Protein AF-A0A958EVQ7-F1 (afdb_monomer_lite)

Secondary structure (DSSP, 8-state):
------------------------PPPP---PPPEEEEEESSTT-TT--HHHHHHHHHHTT--EEEESSPPS--TTEEEEEEE---B-GGG-SSPP--HHHHHHHHHHHHTT-EEEEE-TTTTTTTTTT-HHHHHHTTEEEEE-------SSEEEPTTSTTTT-EES-B-----BS--EEEESSSEEEEEETTTEEEEEEEE-TTS-EEEEESS-GGGB--BTTB-HHHHHHHHHHHTT-------EEEESS-------TT-------EEEE-SSS------------------SSS---

Structure (mmCIF, N/CA/C/O backbone):
data_AF-A0A958EVQ7-F1
#
_entry.id   AF-A0A958EVQ7-F1
#
loop_
_atom_site.group_PDB
_atom_site.id
_atom_site.type_symbol
_atom_site.label_atom_id
_atom_site.label_alt_id
_atom_site.label_comp_id
_atom_site.label_asym_id
_atom_site.label_entity_id
_atom_site.label_seq_id
_atom_site.pdbx_PDB_ins_code
_atom_site.Cartn_x
_atom_site.Cartn_y
_atom_site.Cartn_z
_atom_site.occupancy
_atom_site.B_iso_or_equiv
_atom_site.auth_seq_id
_atom_site.auth_comp_id
_atom_site.auth_asym_id
_atom_site.auth_atom_id
_atom_site.pdbx_PDB_model_num
ATOM 1 N N . MET A 1 1 ? -70.488 44.055 36.880 1.00 37.31 1 MET A N 1
ATOM 2 C CA . MET A 1 1 ? -69.422 44.741 37.651 1.00 37.31 1 MET A CA 1
ATOM 3 C C . MET A 1 1 ? -68.908 43.700 38.633 1.00 37.31 1 MET A C 1
ATOM 5 O O . MET A 1 1 ? -69.738 43.185 39.355 1.00 37.31 1 MET A O 1
ATOM 9 N N . THR A 1 2 ? -67.676 43.203 38.596 1.00 31.64 2 THR A N 1
ATOM 10 C CA . THR A 1 2 ? -66.368 43.879 38.517 1.00 31.64 2 THR A CA 1
ATOM 11 C C . THR A 1 2 ? -65.341 43.082 37.690 1.00 31.64 2 THR A C 1
ATOM 13 O O . THR A 1 2 ? -65.480 41.885 37.470 1.00 31.64 2 THR A O 1
ATOM 16 N N . LYS A 1 3 ? -64.348 43.818 37.175 1.00 38.38 3 LYS A N 1
ATOM 17 C CA . LYS A 1 3 ? -63.268 43.439 36.243 1.00 38.38 3 LYS A CA 1
ATOM 18 C C . LYS A 1 3 ? -62.074 42.763 36.945 1.00 38.38 3 LYS A C 1
ATOM 20 O O . LYS A 1 3 ? -61.859 43.054 38.116 1.00 38.38 3 LYS A O 1
ATOM 25 N N . ASN A 1 4 ? -61.275 41.991 36.182 1.00 29.00 4 ASN A N 1
ATOM 26 C CA . ASN A 1 4 ? -59.794 42.064 35.982 1.00 29.00 4 ASN A CA 1
ATOM 27 C C . ASN A 1 4 ? -59.305 40.736 35.331 1.00 29.00 4 ASN A C 1
ATOM 29 O O . ASN A 1 4 ? -59.564 39.683 35.895 1.00 29.00 4 ASN A O 1
ATOM 33 N N . LYS A 1 5 ? -58.826 40.649 34.067 1.00 31.31 5 LYS A N 1
ATOM 34 C CA . LYS A 1 5 ? -57.485 40.977 33.486 1.00 31.31 5 LYS A CA 1
ATOM 35 C C . LYS A 1 5 ? -56.311 40.518 34.390 1.00 31.31 5 LYS A C 1
ATOM 37 O O . LYS A 1 5 ? -56.301 40.909 35.546 1.00 31.31 5 LYS A O 1
ATOM 42 N N . TRP A 1 6 ? -55.313 39.723 33.969 1.00 27.16 6 TRP A N 1
ATOM 43 C CA . TRP A 1 6 ? -54.411 39.877 32.811 1.00 27.16 6 TRP A CA 1
ATOM 44 C C . TRP A 1 6 ? -53.709 38.573 32.354 1.00 27.16 6 TRP A C 1
ATOM 46 O O . TRP A 1 6 ? -53.632 37.592 33.085 1.00 27.16 6 TRP A O 1
ATOM 56 N N . ILE A 1 7 ? -53.184 38.663 31.125 1.00 39.94 7 ILE A N 1
ATOM 57 C CA . ILE A 1 7 ? -52.314 37.776 30.329 1.00 39.94 7 ILE A CA 1
ATOM 58 C C . ILE A 1 7 ? -50.914 37.596 30.937 1.00 39.94 7 ILE A C 1
ATOM 60 O O . ILE A 1 7 ? -50.357 38.569 31.438 1.00 39.94 7 ILE A O 1
ATOM 64 N N . TRP A 1 8 ? -50.293 36.430 30.709 1.00 23.70 8 TRP A N 1
ATOM 65 C CA . TRP A 1 8 ? -48.839 36.335 30.522 1.00 23.70 8 TRP A CA 1
ATOM 66 C C . TRP A 1 8 ? -48.508 35.463 29.306 1.00 23.70 8 TRP A C 1
ATOM 68 O O . TRP A 1 8 ? -48.799 34.272 29.276 1.00 23.70 8 TRP A O 1
ATOM 78 N N . ILE A 1 9 ? -47.896 36.090 28.304 1.00 37.59 9 ILE A N 1
ATOM 79 C CA . ILE A 1 9 ? -47.035 35.445 27.313 1.00 37.59 9 ILE A CA 1
ATOM 80 C C . ILE A 1 9 ? -45.618 35.744 27.785 1.00 37.59 9 ILE A C 1
ATOM 82 O O . ILE A 1 9 ? -45.304 36.918 27.962 1.00 37.59 9 ILE A O 1
ATOM 86 N N . PHE A 1 10 ? -44.765 34.732 27.929 1.00 23.59 10 PHE A N 1
ATOM 87 C CA . PHE A 1 10 ? -43.322 34.928 27.814 1.00 23.59 10 PHE A CA 1
ATOM 88 C C . PHE A 1 10 ? -42.673 33.746 27.100 1.00 23.59 10 PHE A C 1
ATOM 90 O O . PHE A 1 10 ? -42.796 32.595 27.508 1.00 23.59 10 PHE A O 1
ATOM 97 N N . TRP A 1 11 ? -41.977 34.096 26.022 1.00 34.41 11 TRP A N 1
ATOM 98 C CA . TRP A 1 11 ? -40.860 33.363 25.448 1.00 34.41 11 TRP A CA 1
ATOM 99 C C . TRP A 1 11 ? -39.599 33.704 26.253 1.00 34.41 11 TRP A C 1
ATOM 101 O O . TRP A 1 11 ? -39.365 34.887 26.495 1.00 34.41 11 TRP A O 1
ATOM 111 N N . ALA A 1 12 ? -38.778 32.715 26.614 1.00 25.25 12 ALA A N 1
ATOM 112 C CA . ALA A 1 12 ? -37.331 32.897 26.793 1.00 25.25 12 ALA A CA 1
ATOM 113 C C . ALA A 1 12 ? -36.632 31.523 26.798 1.00 25.25 12 ALA A C 1
ATOM 115 O O . ALA A 1 12 ? -36.872 30.704 27.677 1.00 25.25 12 ALA A O 1
ATOM 116 N N . THR A 1 13 ? -35.989 31.144 25.697 1.00 28.20 13 THR A N 1
ATOM 117 C CA . THR A 1 13 ? -34.544 31.304 25.427 1.00 28.20 13 THR A CA 1
ATOM 118 C C . THR A 1 13 ? -33.693 30.250 26.141 1.00 28.20 13 THR A C 1
ATOM 120 O O . THR A 1 13 ? -33.298 30.406 27.292 1.00 28.20 13 THR A O 1
ATOM 123 N N . LEU A 1 14 ? -33.376 29.187 25.402 1.00 26.12 14 LEU A N 1
ATOM 124 C CA . LEU A 1 14 ? -32.380 28.183 25.748 1.00 26.12 14 LEU A CA 1
ATOM 125 C C . LEU A 1 14 ? -30.991 28.771 25.461 1.00 26.12 14 LEU A C 1
ATOM 127 O O . LEU A 1 14 ? -30.609 28.884 24.300 1.00 26.12 14 LEU A O 1
ATOM 131 N N . PHE A 1 15 ? -30.233 29.150 26.488 1.00 28.36 15 PHE A N 1
ATOM 132 C CA . PHE A 1 15 ? -28.788 29.305 26.334 1.00 28.36 15 PHE A CA 1
ATOM 133 C C . PHE A 1 15 ? -28.009 28.795 27.542 1.00 28.36 15 PHE A C 1
ATOM 135 O O . PHE A 1 15 ? -28.284 29.146 28.685 1.00 28.36 15 PHE A O 1
ATOM 142 N N . ALA A 1 16 ? -26.953 28.078 27.158 1.00 27.86 16 ALA A N 1
ATOM 143 C CA . ALA A 1 16 ? -25.686 27.836 27.829 1.00 27.86 16 ALA A CA 1
ATOM 144 C C . ALA A 1 16 ? -25.633 26.759 28.918 1.00 27.86 16 ALA A C 1
ATOM 146 O O . ALA A 1 16 ? -26.194 26.885 30.001 1.00 27.86 16 ALA A O 1
ATOM 147 N N . GLY A 1 17 ? -24.779 25.769 28.642 1.00 25.52 17 GLY A N 1
ATOM 148 C CA . GLY A 1 17 ? -24.019 25.105 29.691 1.00 25.52 17 GLY A CA 1
ATOM 149 C C . GLY A 1 17 ? -23.861 23.605 29.521 1.00 25.52 17 GLY A C 1
ATOM 150 O O . GLY A 1 17 ? -24.160 22.875 30.456 1.00 25.52 17 GLY A O 1
ATOM 151 N N . SER A 1 18 ? -23.354 23.115 28.387 1.00 31.08 18 SER A N 1
ATOM 152 C CA . SER A 1 18 ? -22.726 21.791 28.391 1.00 31.08 18 SER A CA 1
ATOM 153 C C . SER A 1 18 ? -21.387 21.898 29.129 1.00 31.08 18 SER A C 1
ATOM 155 O O . SER A 1 18 ? -20.330 22.041 28.517 1.00 31.08 18 SER A O 1
ATOM 157 N N . SER A 1 19 ? -21.419 21.886 30.461 1.00 27.77 19 SER A N 1
ATOM 158 C CA . SER A 1 19 ? -20.246 21.525 31.247 1.00 27.77 19 SER A CA 1
ATOM 159 C C . SER A 1 19 ? -20.137 20.005 31.224 1.00 27.77 19 SER A C 1
ATOM 161 O O . SER A 1 19 ? -20.851 19.289 31.923 1.00 27.77 19 SER A O 1
ATOM 163 N N . VAL A 1 20 ? -19.231 19.502 30.386 1.00 32.78 20 VAL A N 1
ATOM 164 C CA . VAL A 1 20 ? -18.770 18.115 30.464 1.00 32.78 20 VAL A CA 1
ATOM 165 C C . VAL A 1 20 ? -17.960 17.996 31.754 1.00 32.78 20 VAL A C 1
ATOM 167 O O . VAL A 1 20 ? -16.771 18.304 31.795 1.00 32.78 20 VAL A O 1
ATOM 170 N N . VAL A 1 21 ? -18.621 17.605 32.843 1.00 32.31 21 VAL A N 1
ATOM 171 C CA . VAL A 1 21 ? -17.933 17.116 34.039 1.00 32.31 21 VAL A CA 1
ATOM 172 C C . VAL A 1 21 ? -17.488 15.704 33.705 1.00 32.31 21 VAL A C 1
ATOM 174 O O . VAL A 1 21 ? -18.296 14.780 33.641 1.00 32.31 21 VAL A O 1
ATOM 177 N N . GLY A 1 22 ? -16.199 15.569 33.403 1.00 40.62 22 GLY A N 1
ATOM 178 C CA . GLY A 1 22 ? -15.597 14.280 33.122 1.00 40.62 22 GLY A CA 1
ATOM 179 C C . GLY A 1 22 ? -15.787 13.330 34.294 1.00 40.62 22 GLY A C 1
ATOM 180 O O . GLY A 1 22 ? -15.677 13.736 35.451 1.00 40.62 22 GLY A O 1
ATOM 181 N N . GLN A 1 23 ? -16.000 12.053 33.993 1.00 35.41 23 GLN A N 1
ATOM 182 C CA . GLN A 1 23 ? -15.552 11.018 34.903 1.00 35.41 23 GLN A CA 1
ATOM 183 C C . GLN A 1 23 ? -15.224 9.705 34.200 1.00 35.41 23 GLN A C 1
ATOM 185 O O . GLN A 1 23 ? -15.928 9.195 33.335 1.00 35.41 23 GLN A O 1
ATOM 190 N N . THR A 1 24 ? -14.070 9.233 34.644 1.00 44.09 24 THR A N 1
ATOM 191 C CA . THR A 1 24 ? -13.340 7.993 34.436 1.00 44.09 24 THR A CA 1
ATOM 192 C C . THR A 1 24 ? -14.204 6.735 34.511 1.00 44.09 24 THR A C 1
ATOM 194 O O . THR A 1 24 ? -14.740 6.410 35.569 1.00 44.09 24 THR A O 1
ATOM 197 N N . GLY A 1 25 ? -14.251 5.984 33.410 1.00 30.47 25 GLY A N 1
ATOM 198 C CA . GLY A 1 25 ? -14.723 4.601 33.375 1.00 30.47 25 GLY A CA 1
ATOM 199 C C . GLY A 1 25 ? -13.546 3.625 33.372 1.00 30.47 25 GLY A C 1
ATOM 200 O O . GLY A 1 25 ? -12.652 3.724 32.531 1.00 30.47 25 GLY A O 1
ATOM 201 N N . ASN A 1 26 ? -13.543 2.700 34.333 1.00 33.81 26 ASN A N 1
ATOM 202 C CA . ASN A 1 26 ? -12.575 1.611 34.445 1.00 33.81 26 ASN A CA 1
ATOM 203 C C . ASN A 1 26 ? -12.568 0.741 33.179 1.00 33.81 26 ASN A C 1
ATOM 205 O O . ASN A 1 26 ? -13.602 0.218 32.768 1.00 33.81 26 ASN A O 1
ATOM 209 N N . ARG A 1 27 ? -11.376 0.566 32.600 1.00 40.38 27 ARG A N 1
ATOM 210 C CA . ARG A 1 27 ? -11.108 -0.289 31.440 1.00 40.38 27 ARG A CA 1
ATOM 211 C C . ARG A 1 27 ? -11.207 -1.764 31.841 1.00 40.38 27 ARG A C 1
ATOM 213 O O . ARG A 1 27 ? -10.439 -2.213 32.689 1.00 40.38 27 ARG A O 1
ATOM 220 N N . GLN A 1 28 ? -12.100 -2.519 31.207 1.00 36.78 28 GLN A N 1
ATOM 221 C CA . GLN A 1 28 ? -11.951 -3.969 31.081 1.00 36.78 28 GLN A CA 1
ATOM 222 C C . GLN A 1 28 ? -11.491 -4.293 29.659 1.00 36.78 28 GLN A C 1
ATOM 224 O O . GLN A 1 28 ? -11.961 -3.708 28.688 1.00 36.78 28 GLN A O 1
ATOM 229 N N . SER A 1 29 ? -10.484 -5.157 29.576 1.00 39.16 29 SER A N 1
ATOM 230 C CA . SER A 1 29 ? -9.615 -5.358 28.421 1.00 39.16 29 SER A CA 1
ATOM 231 C C . SER A 1 29 ? -10.322 -6.106 27.286 1.00 39.16 29 SER A C 1
ATOM 233 O O . SER A 1 29 ? -10.362 -7.334 27.282 1.00 39.16 29 SER A O 1
ATOM 235 N N . ALA A 1 30 ? -10.830 -5.374 26.293 1.00 42.44 30 ALA A N 1
ATOM 236 C CA . ALA A 1 30 ? -10.941 -5.910 24.939 1.00 42.44 30 ALA A CA 1
ATOM 237 C C . ALA A 1 30 ? -9.522 -6.237 24.437 1.00 42.44 30 ALA A C 1
ATOM 239 O O . ALA A 1 30 ? -8.583 -5.497 24.750 1.00 42.44 30 ALA A O 1
ATOM 240 N N . SER A 1 31 ? -9.330 -7.333 23.692 1.00 41.38 31 SER A N 1
ATOM 241 C CA . SER A 1 31 ? -8.048 -7.562 23.020 1.00 41.38 31 SER A CA 1
ATOM 242 C C . SER A 1 31 ? -7.803 -6.381 22.085 1.00 41.38 31 SER A C 1
ATOM 244 O O . SER A 1 31 ? -8.563 -6.166 21.142 1.00 41.38 31 SER A O 1
ATOM 246 N N . GLN A 1 32 ? -6.797 -5.577 22.401 1.00 45.84 32 GLN A N 1
ATOM 247 C CA . GLN A 1 32 ? -6.405 -4.425 21.606 1.00 45.84 32 GLN A CA 1
ATOM 248 C C . GLN A 1 32 ? -6.091 -4.919 20.186 1.00 45.84 32 GLN A C 1
ATOM 250 O O . GLN A 1 32 ? -5.310 -5.862 20.048 1.00 45.84 32 GLN A O 1
ATOM 255 N N . ALA A 1 33 ? -6.704 -4.336 19.148 1.00 57.41 33 ALA A N 1
ATOM 256 C CA . ALA A 1 33 ? -6.190 -4.524 17.789 1.00 57.41 33 ALA A CA 1
ATOM 257 C C . ALA A 1 33 ? -4.710 -4.142 17.791 1.00 57.41 33 ALA A C 1
ATOM 259 O O . ALA A 1 33 ? -4.334 -3.155 18.438 1.00 57.41 33 ALA A O 1
ATOM 260 N N . GLY A 1 34 ? -3.878 -4.920 17.103 1.00 70.19 34 GLY A N 1
ATOM 261 C CA . GLY A 1 34 ? -2.510 -4.497 16.879 1.00 70.19 34 GLY A CA 1
ATOM 262 C C . GLY A 1 34 ? -2.494 -3.254 15.991 1.00 70.19 34 GLY A C 1
ATOM 263 O O . GLY A 1 34 ? -3.451 -2.912 15.291 1.00 70.19 34 GLY A O 1
ATOM 264 N N . THR A 1 35 ? -1.407 -2.505 16.098 1.00 91.56 35 THR A N 1
ATOM 265 C CA . THR A 1 35 ? -1.254 -1.225 15.410 1.00 91.56 35 THR A CA 1
ATOM 266 C C . THR A 1 35 ? -0.852 -1.463 13.954 1.00 91.56 35 THR A C 1
ATOM 268 O O . THR A 1 35 ? -0.032 -2.340 13.674 1.00 91.56 35 THR A O 1
ATOM 271 N N . LEU A 1 36 ? -1.375 -0.665 13.022 1.00 97.44 36 LEU A N 1
ATOM 272 C CA . LEU A 1 36 ? -0.902 -0.613 11.635 1.00 97.44 36 LEU A CA 1
ATOM 273 C C . LEU A 1 36 ? 0.106 0.526 11.476 1.00 97.44 36 LEU A C 1
ATOM 275 O O . LEU A 1 36 ? -0.163 1.639 11.922 1.00 97.44 36 LEU A O 1
ATOM 279 N N . LEU A 1 37 ? 1.241 0.284 10.821 1.00 98.62 37 LEU A N 1
ATOM 280 C CA . LEU A 1 37 ? 2.141 1.369 10.417 1.00 98.62 37 LEU A CA 1
ATOM 281 C C . LEU A 1 37 ? 1.707 1.894 9.052 1.00 98.62 37 LEU A C 1
ATOM 283 O O . LEU A 1 37 ? 1.624 1.122 8.098 1.00 98.62 37 LEU A O 1
ATOM 287 N N . VAL A 1 38 ? 1.531 3.206 8.937 1.00 98.81 38 VAL A N 1
ATOM 288 C CA . VAL A 1 38 ? 1.485 3.884 7.638 1.00 98.81 38 VAL A CA 1
ATOM 289 C C . VAL A 1 38 ? 2.651 4.855 7.589 1.00 98.81 38 VAL A C 1
ATOM 291 O O . VAL A 1 38 ? 2.730 5.788 8.387 1.00 98.81 38 VAL A O 1
ATOM 294 N N . TRP A 1 39 ? 3.584 4.614 6.678 1.00 98.62 39 TRP A N 1
ATOM 295 C CA . TRP A 1 39 ? 4.743 5.470 6.493 1.00 98.62 39 TRP A CA 1
ATOM 296 C C . TRP A 1 39 ? 4.775 6.038 5.082 1.00 98.62 39 TRP A C 1
ATOM 298 O O . TRP A 1 39 ? 4.590 5.313 4.105 1.00 98.62 39 TRP A O 1
ATOM 308 N N . GLU A 1 40 ? 5.079 7.327 4.985 1.00 97.75 40 GLU A N 1
ATOM 309 C CA . GLU A 1 40 ? 5.439 7.964 3.725 1.00 97.75 40 GLU A CA 1
ATOM 310 C C . GLU A 1 40 ? 6.619 8.912 3.908 1.00 97.75 40 GLU A C 1
ATOM 312 O O . GLU A 1 40 ? 6.750 9.569 4.939 1.00 97.75 40 GLU A O 1
ATOM 317 N N . GLY A 1 41 ? 7.496 8.996 2.911 1.00 95.31 41 GLY A N 1
ATOM 318 C CA . GLY A 1 41 ? 8.707 9.811 3.027 1.00 95.31 41 GLY A CA 1
ATOM 319 C C . GLY A 1 41 ? 8.458 11.323 3.093 1.00 95.31 41 GLY A C 1
ATOM 320 O O . GLY A 1 41 ? 9.272 12.059 3.651 1.00 95.31 41 GLY A O 1
ATOM 321 N N . SER A 1 42 ? 7.313 11.787 2.587 1.00 93.25 42 SER A N 1
ATOM 322 C CA . SER A 1 42 ? 6.885 13.184 2.644 1.00 93.25 42 SER A CA 1
ATOM 323 C C . SER A 1 42 ? 5.382 13.258 2.903 1.00 93.25 42 SER A C 1
ATOM 325 O O . SER A 1 42 ? 4.601 12.756 2.101 1.00 93.25 42 SER A O 1
ATOM 327 N N . ALA A 1 43 ? 4.974 13.869 4.022 1.00 90.44 43 ALA A N 1
ATOM 328 C CA . ALA A 1 43 ? 3.565 13.928 4.421 1.00 90.44 43 ALA A CA 1
ATOM 329 C C . ALA A 1 43 ? 2.711 14.633 3.364 1.00 90.44 43 ALA A C 1
ATOM 331 O O . ALA A 1 43 ? 2.901 15.830 3.130 1.00 90.44 43 ALA A O 1
ATOM 332 N N . GLY A 1 44 ? 1.760 13.909 2.769 1.00 83.81 44 GLY A N 1
ATOM 333 C CA . GLY A 1 44 ? 0.913 14.440 1.697 1.00 83.81 44 GLY A CA 1
ATOM 334 C C . GLY A 1 44 ? 1.706 14.963 0.493 1.00 83.81 44 GLY A C 1
ATOM 335 O O . GLY A 1 44 ? 1.254 15.887 -0.185 1.00 83.81 44 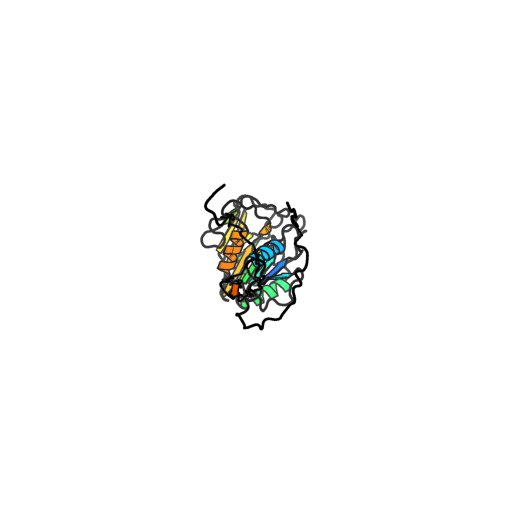GLY A O 1
ATOM 336 N N . GLY A 1 45 ? 2.916 14.439 0.270 1.00 89.25 45 GLY A N 1
ATOM 337 C CA . GLY A 1 45 ? 3.708 14.754 -0.911 1.00 89.25 45 GLY A CA 1
ATOM 338 C C . GLY A 1 45 ? 3.020 14.270 -2.189 1.00 89.25 45 GLY A C 1
ATOM 339 O O . GLY A 1 45 ? 2.242 13.321 -2.161 1.00 89.25 45 GLY A O 1
ATOM 340 N N . SER A 1 46 ? 3.334 14.905 -3.320 1.00 90.94 46 SER A N 1
ATOM 341 C CA . SER A 1 46 ? 2.848 14.453 -4.632 1.00 90.94 46 SER A CA 1
ATOM 342 C C . SER A 1 46 ? 3.267 13.010 -4.893 1.00 90.94 46 SER A C 1
ATOM 344 O O . SER A 1 46 ? 4.442 12.686 -4.725 1.00 90.94 46 SER A O 1
ATOM 346 N N . ASP A 1 47 ? 2.329 12.186 -5.356 1.00 95.81 47 ASP A N 1
ATOM 347 C CA . ASP A 1 47 ? 2.546 10.777 -5.687 1.00 95.81 47 ASP A CA 1
ATOM 348 C C . ASP A 1 47 ? 2.926 9.893 -4.480 1.00 95.81 47 ASP A C 1
ATOM 350 O O . ASP A 1 47 ? 3.487 8.816 -4.659 1.00 95.81 47 ASP A O 1
ATOM 354 N N . TYR A 1 48 ? 2.606 10.313 -3.250 1.00 97.62 48 TYR A N 1
ATOM 355 C CA . TYR A 1 48 ? 2.638 9.457 -2.059 1.00 97.62 48 TYR A CA 1
ATOM 356 C C . TYR A 1 48 ? 1.211 9.147 -1.599 1.00 97.62 48 TYR A C 1
ATOM 358 O O . TYR A 1 48 ? 0.335 10.011 -1.628 1.00 97.62 48 TYR A O 1
ATOM 366 N N . SER A 1 49 ? 0.975 7.923 -1.124 1.00 98.44 49 SER A N 1
ATOM 367 C CA . SER A 1 49 ? -0.359 7.508 -0.671 1.00 98.44 49 SER A CA 1
ATOM 368 C C . SER A 1 49 ? -0.536 7.458 0.843 1.00 98.44 49 SER A C 1
ATOM 370 O O . SER A 1 49 ? -1.599 7.036 1.296 1.00 98.44 49 SER A O 1
ATOM 372 N N . GLY A 1 50 ? 0.443 7.873 1.652 1.00 98.19 50 GLY A N 1
ATOM 373 C CA . GLY A 1 50 ? 0.413 7.662 3.101 1.00 98.19 50 GLY A CA 1
ATOM 374 C C . GLY A 1 50 ? -0.787 8.323 3.779 1.00 98.19 50 GLY A C 1
ATOM 375 O O . GLY A 1 50 ? -1.520 7.646 4.499 1.00 98.19 50 GLY A O 1
ATOM 376 N N . VAL A 1 51 ? -1.055 9.607 3.510 1.00 97.94 51 VAL A N 1
ATOM 377 C CA . VAL A 1 51 ? -2.262 10.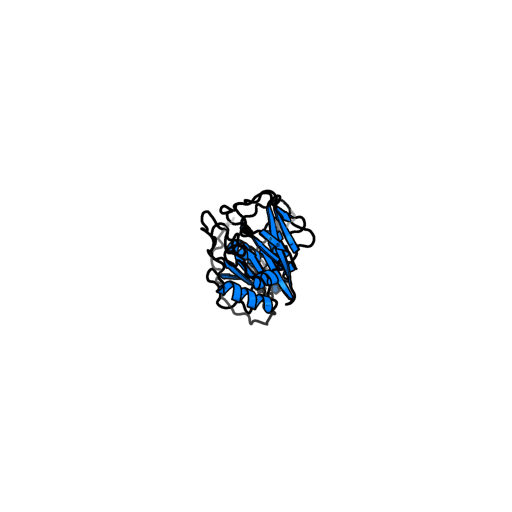294 4.020 1.00 97.94 51 VAL A CA 1
ATOM 378 C C . VAL A 1 51 ? -3.546 9.571 3.600 1.00 97.94 51 VAL A C 1
ATOM 380 O O . VAL A 1 51 ? -4.392 9.294 4.446 1.00 97.94 51 VAL A O 1
ATOM 383 N N . PHE A 1 52 ? -3.680 9.218 2.319 1.00 98.19 52 PHE A N 1
ATOM 384 C CA . PHE A 1 52 ? -4.872 8.539 1.801 1.00 98.19 52 PHE A CA 1
ATOM 385 C C . PHE A 1 52 ? -5.102 7.177 2.474 1.00 98.19 52 PHE A C 1
ATOM 387 O O . PHE A 1 52 ? -6.220 6.856 2.880 1.00 98.19 52 PHE A O 1
ATOM 394 N N . ILE A 1 53 ? -4.036 6.386 2.624 1.00 98.69 53 ILE A N 1
ATOM 395 C CA . ILE A 1 53 ? -4.080 5.067 3.259 1.00 98.69 53 ILE A CA 1
ATOM 396 C C . ILE A 1 53 ? -4.420 5.199 4.745 1.00 98.69 53 ILE A C 1
ATOM 398 O O . ILE A 1 53 ? -5.285 4.468 5.229 1.00 98.69 53 ILE A O 1
ATOM 402 N N . ARG A 1 54 ? -3.787 6.138 5.464 1.00 97.81 54 ARG A N 1
ATOM 403 C CA . ARG A 1 54 ? -4.100 6.427 6.872 1.00 97.81 54 ARG A CA 1
ATOM 404 C C . ARG A 1 54 ? -5.582 6.741 7.033 1.00 97.81 54 ARG A C 1
ATOM 406 O O . ARG A 1 54 ? -6.248 6.072 7.815 1.00 97.81 54 ARG A O 1
ATOM 413 N N . ASP A 1 55 ? -6.089 7.714 6.281 1.00 96.81 55 ASP A N 1
ATOM 414 C CA . ASP A 1 55 ? -7.463 8.198 6.434 1.00 96.81 55 ASP A CA 1
ATOM 415 C C . ASP A 1 55 ? -8.481 7.084 6.160 1.00 96.81 55 ASP A C 1
ATOM 417 O O . ASP A 1 55 ? -9.469 6.943 6.887 1.00 96.81 55 ASP A O 1
ATOM 421 N N . TYR A 1 56 ? -8.219 6.240 5.156 1.00 97.00 56 TYR A N 1
ATOM 422 C CA . TYR A 1 56 ? -9.035 5.058 4.890 1.00 97.00 56 TYR A CA 1
ATOM 423 C C . TYR A 1 56 ? -9.015 4.068 6.064 1.00 97.00 56 TYR A C 1
ATOM 425 O O . TYR A 1 56 ? -10.073 3.631 6.516 1.00 97.00 56 TYR A O 1
ATOM 433 N N . LEU A 1 57 ? -7.830 3.707 6.566 1.00 95.69 57 LEU A N 1
ATOM 434 C CA . LEU A 1 57 ? -7.678 2.713 7.633 1.00 95.69 57 LEU A CA 1
ATOM 435 C C . LEU A 1 57 ? -8.269 3.200 8.965 1.00 95.69 57 LEU A C 1
ATOM 437 O O . LEU A 1 57 ? -8.951 2.433 9.643 1.00 95.69 57 LEU A O 1
ATOM 441 N N . GLU A 1 58 ? -8.072 4.469 9.320 1.00 93.06 58 GLU A N 1
ATOM 442 C CA . GLU A 1 58 ? -8.679 5.074 10.512 1.00 93.06 58 GLU A CA 1
ATOM 443 C C . GLU A 1 58 ? -10.208 5.099 10.398 1.00 93.06 58 GLU A C 1
ATOM 445 O O . GLU A 1 58 ? -10.908 4.698 11.330 1.00 93.06 58 GLU A O 1
ATOM 450 N N . THR A 1 59 ? -10.736 5.474 9.227 1.00 89.56 59 THR A N 1
ATOM 451 C CA . THR A 1 59 ? -12.182 5.423 8.948 1.00 89.56 59 THR A CA 1
ATOM 452 C C . THR A 1 59 ? -12.727 3.994 9.036 1.00 89.56 59 THR A C 1
ATOM 454 O O . THR A 1 59 ? -13.847 3.785 9.499 1.00 89.56 59 THR A O 1
ATOM 457 N N . ALA A 1 60 ? -11.932 2.997 8.640 1.00 88.50 60 ALA A N 1
ATOM 458 C CA . ALA A 1 60 ? -12.277 1.581 8.737 1.00 88.50 60 ALA A CA 1
ATOM 459 C C . ALA A 1 60 ? -12.133 0.997 10.162 1.00 88.50 60 ALA A C 1
ATOM 461 O O . ALA A 1 60 ? -12.410 -0.186 10.360 1.00 88.50 60 ALA A O 1
ATOM 462 N N . GLY A 1 61 ? -11.742 1.802 11.159 1.00 86.56 61 GLY A N 1
ATOM 463 C CA . GLY A 1 61 ? -11.672 1.394 12.566 1.00 86.56 61 GLY A CA 1
ATOM 464 C C . GLY A 1 61 ? -10.351 0.741 12.981 1.00 86.56 61 GLY A C 1
ATOM 465 O O . GLY A 1 61 ? -10.306 0.028 13.986 1.00 86.56 61 GLY A O 1
ATOM 466 N N . PHE A 1 62 ? -9.273 0.949 12.223 1.00 90.75 62 PHE A N 1
ATOM 467 C CA . PHE A 1 62 ? -7.936 0.506 12.615 1.00 90.75 62 PHE A CA 1
ATOM 468 C C . PHE A 1 62 ? -7.208 1.560 13.450 1.00 90.75 62 PHE A C 1
ATOM 470 O O . PHE A 1 62 ? -7.383 2.764 13.268 1.00 90.75 62 PHE A O 1
ATOM 477 N N . VAL A 1 63 ? -6.334 1.095 14.345 1.00 91.12 63 VAL A N 1
ATOM 478 C CA . VAL A 1 63 ? -5.375 1.961 15.035 1.00 91.12 63 VAL A CA 1
ATOM 479 C C . VAL A 1 63 ? -4.164 2.136 14.127 1.00 91.12 63 VAL A C 1
ATOM 481 O O . VAL A 1 63 ? -3.418 1.182 13.896 1.00 91.12 63 VAL A O 1
ATOM 484 N N . VAL A 1 64 ? -3.973 3.349 13.614 1.00 94.88 64 VAL A N 1
ATOM 485 C CA . VAL A 1 64 ? -2.874 3.679 12.704 1.00 94.88 64 VAL A CA 1
ATOM 486 C C . VAL A 1 64 ? -1.805 4.490 13.427 1.00 94.88 64 VAL A C 1
ATOM 488 O O . VAL A 1 64 ? -2.078 5.478 14.102 1.00 94.88 64 VAL A O 1
ATOM 491 N N . ASP A 1 65 ? -0.559 4.074 13.256 1.00 96.75 65 ASP A N 1
ATOM 492 C CA . ASP A 1 65 ? 0.630 4.837 13.597 1.00 96.75 65 ASP A CA 1
ATOM 493 C C . ASP A 1 65 ? 1.194 5.431 12.310 1.00 96.75 65 ASP A C 1
ATOM 495 O O . ASP A 1 65 ? 1.875 4.759 11.535 1.00 96.75 65 ASP A O 1
ATOM 499 N N . TYR A 1 66 ? 0.832 6.683 12.049 1.00 97.88 66 TYR A N 1
ATOM 500 C CA . TYR A 1 66 ? 1.238 7.397 10.848 1.00 97.88 66 TYR A CA 1
ATOM 501 C C . TYR A 1 66 ? 2.551 8.156 11.072 1.00 97.88 66 TYR A C 1
ATOM 503 O O . TYR A 1 66 ? 2.679 8.924 12.030 1.00 97.88 66 TYR A O 1
ATOM 511 N N . ARG A 1 67 ? 3.537 7.965 10.185 1.00 97.88 67 ARG A N 1
ATOM 512 C CA . ARG A 1 67 ? 4.884 8.539 10.338 1.00 97.88 67 ARG A CA 1
ATOM 513 C C . ARG A 1 67 ? 5.491 9.007 9.024 1.00 97.88 67 ARG A C 1
ATOM 515 O O . ARG A 1 67 ? 5.309 8.384 7.989 1.00 97.88 67 ARG A O 1
ATOM 522 N N . THR A 1 68 ? 6.342 10.027 9.118 1.00 97.50 68 THR A N 1
ATOM 523 C CA . THR A 1 68 ? 7.267 10.420 8.039 1.00 97.50 68 THR A CA 1
ATOM 524 C C . THR A 1 68 ? 8.730 10.109 8.337 1.00 97.50 68 THR A C 1
ATOM 526 O O . THR A 1 68 ? 9.571 10.075 7.447 1.00 97.50 68 THR A O 1
ATOM 529 N N . SER A 1 69 ? 9.056 9.797 9.591 1.00 97.12 69 SER A N 1
ATOM 530 C CA . SER A 1 69 ? 10.360 9.249 9.974 1.00 97.12 69 SER A CA 1
ATOM 531 C C . SER A 1 69 ? 10.276 7.729 10.032 1.00 97.12 69 SER A C 1
ATOM 533 O O . SER A 1 69 ? 9.415 7.187 10.729 1.00 97.12 69 SER A O 1
ATOM 535 N N . PHE A 1 70 ? 11.153 7.040 9.297 1.00 97.62 70 PHE A N 1
ATOM 536 C CA . PHE A 1 70 ? 11.116 5.580 9.234 1.00 97.62 70 PHE A CA 1
ATOM 537 C C . PHE A 1 70 ? 11.468 4.977 10.610 1.00 97.62 70 PHE A C 1
ATOM 539 O O . PHE A 1 70 ? 12.470 5.386 11.206 1.00 97.62 70 PHE A O 1
ATOM 546 N N . PRO A 1 71 ? 10.677 4.029 11.145 1.00 96.31 71 PRO A N 1
ATOM 547 C CA . PRO A 1 71 ? 10.941 3.441 12.456 1.00 96.31 71 PRO A CA 1
ATOM 548 C C . PRO A 1 71 ? 12.260 2.664 12.492 1.00 96.31 71 PRO A C 1
ATOM 550 O O . PRO A 1 71 ? 12.613 1.975 11.542 1.00 96.31 71 PRO A O 1
ATOM 553 N N . VAL A 1 72 ? 12.949 2.670 13.634 1.00 95.06 72 VAL A N 1
ATOM 554 C CA . VAL A 1 72 ? 14.148 1.829 13.837 1.00 95.06 72 VAL A CA 1
ATOM 555 C C . VAL A 1 72 ? 13.825 0.332 13.963 1.00 95.06 72 VAL A C 1
ATOM 557 O O . VAL A 1 72 ? 14.728 -0.499 13.936 1.00 95.06 72 VAL A O 1
ATOM 560 N N . SER A 1 73 ? 12.545 -0.017 14.128 1.00 94.62 73 SER A N 1
ATOM 561 C CA . SER A 1 73 ? 12.032 -1.385 14.172 1.00 94.62 73 SER A CA 1
ATOM 562 C C . SER A 1 73 ? 10.584 -1.425 13.688 1.00 94.62 73 SER A C 1
ATOM 564 O O . SER A 1 73 ? 9.818 -0.493 13.935 1.00 94.62 73 SER A O 1
ATOM 566 N N . LEU A 1 74 ? 10.219 -2.524 13.030 1.00 97.44 74 LEU A N 1
ATOM 567 C CA . LEU A 1 74 ? 8.864 -2.810 12.546 1.00 97.44 74 LEU A CA 1
ATOM 568 C C . LEU A 1 74 ? 8.163 -3.890 13.392 1.00 97.44 74 LEU A C 1
ATOM 570 O O . LEU A 1 74 ? 7.034 -4.283 13.109 1.00 97.44 74 LEU A O 1
ATOM 574 N N . THR A 1 75 ? 8.825 -4.390 14.439 1.00 91.44 75 THR A N 1
ATOM 575 C CA . THR A 1 75 ? 8.252 -5.389 15.345 1.00 91.44 75 THR A CA 1
ATOM 576 C C . THR A 1 75 ? 7.041 -4.820 16.081 1.00 91.44 75 THR A C 1
ATOM 578 O O . THR A 1 75 ? 7.124 -3.747 16.675 1.00 91.44 75 THR A O 1
ATOM 581 N N . GLY A 1 76 ? 5.945 -5.582 16.104 1.00 89.56 76 GLY A N 1
ATOM 582 C CA . GLY A 1 76 ? 4.722 -5.239 16.835 1.00 89.56 76 GLY A CA 1
ATOM 583 C C . GLY A 1 76 ? 3.613 -4.615 15.986 1.00 89.56 76 GLY A C 1
ATOM 584 O O . GLY A 1 76 ? 2.520 -4.429 16.512 1.00 89.56 76 GLY A O 1
ATOM 585 N N . TYR A 1 77 ? 3.858 -4.330 14.701 1.00 96.69 77 TYR A N 1
ATOM 586 C CA . TYR A 1 77 ? 2.798 -3.939 13.767 1.00 96.69 77 TYR A CA 1
ATOM 587 C C . TYR A 1 77 ? 2.134 -5.159 13.118 1.00 96.69 77 TYR A C 1
ATOM 589 O O . TYR A 1 77 ? 2.824 -6.069 12.647 1.00 96.69 77 TYR A O 1
ATOM 597 N N . ASP A 1 78 ? 0.804 -5.137 13.013 1.00 96.88 78 ASP A N 1
ATOM 598 C CA . ASP A 1 78 ? 0.017 -6.204 12.366 1.00 96.88 78 ASP A CA 1
ATOM 599 C C . ASP A 1 78 ? 0.179 -6.210 10.837 1.00 96.88 78 ASP A C 1
ATOM 601 O O . ASP A 1 78 ? 0.121 -7.266 10.197 1.00 96.88 78 ASP A O 1
ATOM 605 N N . ALA A 1 79 ? 0.378 -5.021 10.264 1.00 98.56 79 ALA A N 1
ATOM 606 C CA . ALA A 1 79 ? 0.806 -4.779 8.893 1.00 98.56 79 ALA A CA 1
ATOM 607 C C . ALA A 1 79 ? 1.471 -3.402 8.785 1.00 98.56 79 ALA A C 1
ATOM 609 O O . ALA A 1 79 ? 1.246 -2.517 9.619 1.00 98.56 79 ALA A O 1
ATOM 610 N N . ILE A 1 80 ? 2.257 -3.217 7.728 1.00 98.81 80 ILE A N 1
ATOM 611 C CA . ILE A 1 80 ? 2.869 -1.936 7.383 1.00 98.81 80 ILE A CA 1
ATOM 612 C C . ILE A 1 80 ? 2.519 -1.548 5.941 1.00 98.81 80 ILE A C 1
ATOM 614 O O . ILE A 1 80 ? 2.491 -2.393 5.044 1.00 98.81 80 ILE A O 1
ATOM 618 N N . PHE A 1 81 ? 2.279 -0.261 5.727 1.00 98.88 81 PHE A N 1
ATOM 619 C CA . PHE A 1 81 ? 2.005 0.350 4.432 1.00 98.88 81 PHE A CA 1
ATOM 620 C C . PHE A 1 81 ? 3.073 1.410 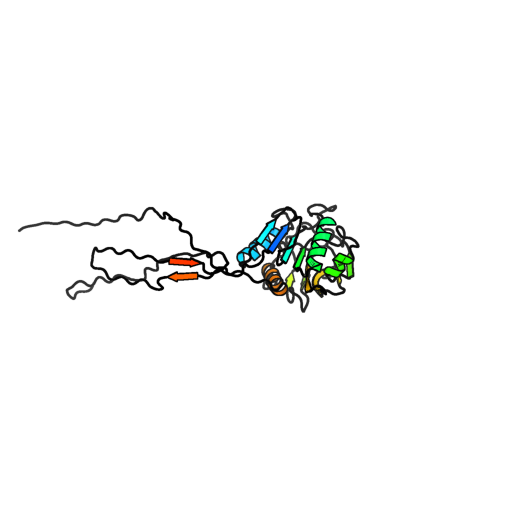4.177 1.00 98.88 81 PHE A C 1
ATOM 622 O O . PHE A 1 81 ? 3.207 2.345 4.967 1.00 98.88 81 PHE A O 1
ATOM 629 N N . LEU A 1 82 ? 3.865 1.228 3.122 1.00 98.88 82 LEU A N 1
ATOM 630 C CA . LEU A 1 82 ? 5.044 2.039 2.832 1.00 98.88 82 LEU A CA 1
ATOM 631 C C . LEU A 1 82 ? 4.887 2.746 1.484 1.00 98.88 82 LEU A C 1
ATOM 633 O O . LEU A 1 82 ? 4.790 2.083 0.453 1.00 98.88 82 LEU A O 1
ATOM 637 N N . SER A 1 83 ? 4.913 4.077 1.502 1.00 98.50 83 SER A N 1
ATOM 638 C CA . SER A 1 83 ? 4.842 4.926 0.311 1.00 98.50 83 SER A CA 1
ATOM 639 C C . SER A 1 83 ? 6.163 5.660 0.094 1.00 98.50 83 SER A C 1
ATOM 641 O O . SER A 1 83 ? 6.529 6.551 0.866 1.00 98.50 83 SER A O 1
ATOM 643 N N . TYR A 1 84 ? 6.879 5.301 -0.971 1.00 98.12 84 TYR A N 1
ATOM 644 C CA . TYR A 1 84 ? 8.164 5.912 -1.335 1.00 98.12 84 TYR A CA 1
ATOM 645 C C . TYR A 1 84 ? 8.044 7.049 -2.352 1.00 98.12 84 TYR A C 1
ATOM 647 O O . TYR A 1 84 ? 9.022 7.752 -2.605 1.00 98.12 84 TYR A O 1
ATOM 655 N N . GLY A 1 85 ? 6.851 7.280 -2.893 1.00 96.31 85 GLY A N 1
ATOM 656 C CA . GLY A 1 85 ? 6.654 8.252 -3.958 1.00 96.31 85 GLY A CA 1
ATOM 657 C C . GLY A 1 85 ? 7.115 7.727 -5.314 1.00 96.31 85 GLY A C 1
ATOM 658 O O . GLY A 1 85 ? 7.755 6.675 -5.423 1.00 96.31 85 GLY A O 1
ATOM 659 N N . ASN A 1 86 ? 6.828 8.488 -6.364 1.00 96.50 86 ASN A N 1
ATOM 660 C CA . ASN A 1 86 ? 7.274 8.169 -7.713 1.00 96.50 86 ASN A CA 1
ATOM 661 C C . ASN A 1 86 ? 8.323 9.161 -8.208 1.00 96.50 86 ASN A C 1
ATOM 663 O O . ASN A 1 86 ? 8.311 10.345 -7.870 1.00 96.50 86 ASN A O 1
ATOM 667 N N . SER A 1 87 ? 9.263 8.647 -9.001 1.00 93.12 87 SER A N 1
ATOM 668 C CA . SER A 1 87 ? 10.364 9.450 -9.506 1.00 93.12 87 SER A CA 1
ATOM 669 C C . SER A 1 87 ? 9.899 10.373 -10.623 1.00 93.12 87 SER A C 1
ATOM 671 O O . SER A 1 87 ? 9.265 9.946 -11.590 1.00 93.12 87 SER A O 1
ATOM 673 N N . GLY A 1 88 ? 10.250 11.649 -10.504 1.00 89.69 88 GLY A N 1
ATOM 674 C CA . GLY A 1 88 ? 10.212 12.600 -11.606 1.00 89.69 88 GLY A CA 1
ATOM 675 C C . GLY A 1 88 ? 11.514 12.575 -12.402 1.00 89.69 88 GLY A C 1
ATOM 676 O O . GLY A 1 88 ? 12.391 11.725 -12.185 1.00 89.69 88 GLY A O 1
ATOM 677 N N . ALA A 1 89 ? 11.677 13.586 -13.257 1.00 82.94 89 ALA A N 1
ATOM 678 C CA . ALA A 1 89 ? 12.866 13.746 -14.086 1.00 82.94 89 ALA A CA 1
ATOM 679 C C . ALA A 1 89 ? 14.150 13.666 -13.247 1.00 82.94 89 ALA A C 1
ATOM 681 O O . ALA A 1 89 ? 14.265 14.296 -12.188 1.00 82.94 89 ALA A O 1
ATOM 682 N N . ASN A 1 90 ? 15.128 12.907 -13.748 1.00 80.81 90 ASN A N 1
ATOM 683 C CA . ASN A 1 90 ? 16.440 12.692 -13.128 1.00 80.81 90 ASN A CA 1
ATOM 684 C C . ASN A 1 90 ? 16.404 12.093 -11.707 1.00 80.81 90 ASN A C 1
ATOM 686 O O . ASN A 1 90 ? 17.295 12.384 -10.909 1.00 80.81 90 ASN A O 1
ATOM 690 N N . GLY A 1 91 ? 15.397 11.287 -11.359 1.00 79.38 91 GLY A N 1
ATOM 691 C CA . GLY A 1 91 ? 15.373 10.618 -10.052 1.00 79.38 91 GLY A CA 1
ATOM 692 C C . GLY A 1 91 ? 14.723 11.431 -8.922 1.00 79.38 91 GLY A C 1
ATOM 693 O O . GLY A 1 91 ? 14.833 11.035 -7.764 1.00 79.38 91 GLY A O 1
ATOM 694 N N . SER A 1 92 ? 14.116 12.585 -9.224 1.00 85.62 92 SER A N 1
ATOM 695 C CA . SER A 1 92 ? 13.616 13.546 -8.225 1.00 85.62 92 SER A CA 1
ATOM 696 C C . SER A 1 92 ? 12.242 13.171 -7.636 1.00 85.62 92 SER A C 1
ATOM 698 O O . SER A 1 92 ? 11.622 12.210 -8.070 1.00 85.62 92 SER A O 1
ATOM 700 N N . ALA A 1 93 ? 11.766 13.924 -6.634 1.00 88.25 93 ALA A N 1
ATOM 701 C CA . ALA A 1 93 ? 10.427 13.833 -6.015 1.00 88.25 93 ALA A CA 1
ATOM 702 C C . ALA A 1 93 ? 10.083 12.555 -5.212 1.00 88.25 93 ALA A C 1
ATOM 704 O O . ALA A 1 93 ? 9.155 12.588 -4.399 1.00 88.25 93 ALA A O 1
ATOM 705 N N . LYS A 1 94 ? 10.868 11.481 -5.330 1.00 94.38 94 LYS A N 1
ATOM 706 C CA . LYS A 1 94 ? 10.732 10.271 -4.508 1.00 94.38 94 LYS A CA 1
ATOM 707 C C . LYS A 1 94 ? 11.603 10.280 -3.249 1.00 94.38 94 LYS A C 1
ATOM 709 O O . LYS A 1 94 ? 12.561 11.045 -3.123 1.00 94.38 94 LYS A O 1
ATOM 714 N N . THR A 1 95 ? 11.293 9.366 -2.340 1.00 97.00 95 THR A N 1
ATOM 715 C CA . THR A 1 95 ? 12.124 9.001 -1.194 1.00 97.00 95 THR A CA 1
ATOM 716 C C . THR A 1 95 ? 12.836 7.694 -1.505 1.00 97.00 95 THR A C 1
ATOM 718 O O . THR A 1 95 ? 12.215 6.759 -1.992 1.00 97.00 95 THR A O 1
ATOM 721 N N . VAL A 1 96 ? 14.135 7.623 -1.213 1.00 97.31 96 VAL A N 1
ATOM 722 C CA . VAL A 1 96 ? 14.950 6.437 -1.512 1.00 97.31 96 VAL A CA 1
ATOM 723 C C . VAL A 1 96 ? 14.621 5.295 -0.551 1.00 97.31 96 VAL A C 1
ATOM 725 O O . VAL A 1 96 ? 14.691 5.477 0.670 1.00 97.31 96 VAL A O 1
ATOM 728 N N . PHE A 1 97 ? 14.344 4.105 -1.086 1.00 98.38 97 PHE A N 1
ATOM 729 C CA . PHE A 1 97 ? 14.237 2.879 -0.296 1.00 98.38 97 PHE A CA 1
ATOM 730 C C . PHE A 1 97 ? 15.625 2.325 0.040 1.00 98.38 97 PHE A C 1
ATOM 732 O O . PHE A 1 97 ? 16.213 1.531 -0.686 1.00 98.38 97 PHE A O 1
ATOM 739 N N . THR A 1 98 ? 16.182 2.790 1.158 1.00 98.56 98 THR A N 1
ATOM 740 C CA . THR A 1 98 ? 17.566 2.465 1.549 1.00 98.56 98 THR A CA 1
ATOM 741 C C . THR A 1 98 ? 17.752 1.006 1.983 1.00 98.56 98 THR A C 1
ATOM 743 O O . THR A 1 98 ? 16.842 0.400 2.551 1.00 98.56 98 THR A O 1
ATOM 746 N N . ASP A 1 99 ? 18.982 0.494 1.886 1.00 98.56 99 ASP A N 1
ATOM 747 C CA . ASP A 1 99 ? 19.353 -0.853 2.357 1.00 98.56 99 ASP A CA 1
ATOM 748 C C . ASP A 1 99 ? 19.018 -1.102 3.834 1.00 98.56 99 ASP A C 1
ATOM 750 O O . ASP A 1 99 ? 18.617 -2.202 4.221 1.00 98.56 99 ASP A O 1
ATOM 754 N N . THR A 1 100 ? 19.143 -0.077 4.682 1.00 98.44 100 THR A N 1
ATOM 755 C CA . THR A 1 100 ? 18.776 -0.173 6.102 1.00 98.44 100 THR A CA 1
ATOM 756 C C . THR A 1 100 ? 17.282 -0.439 6.264 1.00 98.44 100 THR A C 1
ATOM 758 O O . THR A 1 100 ? 16.893 -1.322 7.030 1.00 98.44 100 THR A O 1
ATOM 761 N N . GLN A 1 101 ? 16.438 0.291 5.530 1.00 98.75 101 GLN A N 1
ATOM 762 C CA . GLN A 1 101 ? 14.989 0.080 5.545 1.00 98.75 101 GLN A CA 1
ATOM 763 C C . GLN A 1 101 ? 14.634 -1.279 4.940 1.00 98.75 101 GLN A C 1
ATOM 765 O O . GLN A 1 101 ? 13.846 -2.018 5.527 1.00 98.75 101 GLN A O 1
ATOM 770 N N . ALA A 1 102 ? 15.259 -1.650 3.821 1.00 98.81 102 ALA A N 1
ATOM 771 C CA . ALA A 1 102 ? 15.064 -2.944 3.178 1.00 98.81 102 ALA A CA 1
ATOM 772 C C . ALA A 1 102 ? 15.413 -4.108 4.110 1.00 98.81 102 ALA A C 1
ATOM 774 O O . ALA A 1 102 ? 14.680 -5.094 4.176 1.00 98.81 102 ALA A O 1
ATOM 775 N N . ASN A 1 103 ? 16.478 -3.980 4.905 1.00 98.69 103 ASN A N 1
ATOM 776 C CA . ASN A 1 103 ? 16.830 -4.976 5.909 1.00 98.69 103 ASN A CA 1
ATOM 777 C C . ASN A 1 103 ? 15.803 -5.056 7.055 1.00 98.69 103 ASN A C 1
ATOM 779 O O . ASN A 1 103 ? 15.515 -6.155 7.525 1.00 98.69 103 ASN A O 1
ATOM 783 N N . LEU A 1 104 ? 15.214 -3.935 7.489 1.00 98.75 104 LEU A N 1
ATOM 784 C CA . LEU A 1 104 ? 14.123 -3.948 8.474 1.00 98.75 104 LEU A CA 1
ATOM 785 C C . LEU A 1 104 ? 12.865 -4.623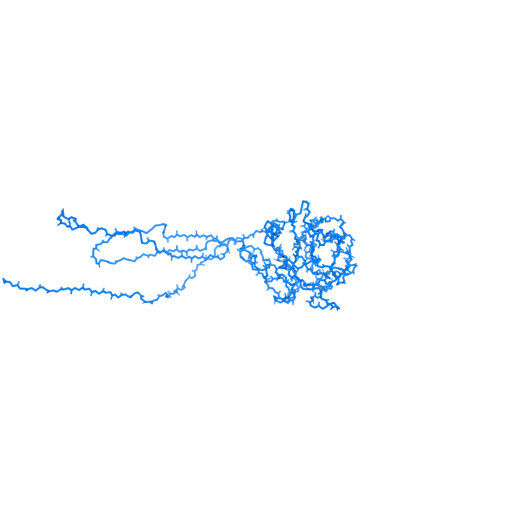 7.912 1.00 98.75 104 LEU A C 1
ATOM 787 O O . LEU A 1 104 ? 12.271 -5.462 8.589 1.00 98.75 104 LEU A O 1
ATOM 791 N N . VAL A 1 105 ? 12.494 -4.306 6.667 1.00 98.88 105 VAL A N 1
ATOM 792 C CA . VAL A 1 105 ? 11.371 -4.941 5.960 1.00 98.88 105 VAL A CA 1
ATOM 793 C C . VAL A 1 105 ? 11.617 -6.440 5.801 1.00 98.88 105 VAL A C 1
ATOM 795 O O . VAL A 1 105 ? 10.724 -7.235 6.078 1.00 98.88 105 VAL A O 1
ATOM 798 N N . ARG A 1 106 ? 12.840 -6.846 5.439 1.00 98.75 106 ARG A N 1
ATOM 799 C CA . ARG A 1 106 ? 13.251 -8.254 5.359 1.00 98.75 106 ARG A CA 1
ATOM 800 C C . ARG A 1 106 ? 13.032 -8.980 6.688 1.00 98.75 106 ARG A C 1
ATOM 802 O O . ARG A 1 106 ? 12.350 -9.996 6.703 1.00 98.75 106 ARG A O 1
ATOM 809 N N . ILE A 1 107 ? 13.563 -8.447 7.793 1.00 98.56 107 ILE A N 1
ATOM 810 C CA . ILE A 1 107 ? 13.421 -9.047 9.133 1.00 98.56 107 ILE A CA 1
ATOM 811 C C . ILE A 1 107 ? 11.943 -9.174 9.526 1.00 98.56 107 ILE A C 1
ATOM 813 O O . ILE A 1 107 ? 11.537 -10.192 10.081 1.00 98.56 107 ILE A O 1
ATOM 817 N N . TYR A 1 108 ? 11.136 -8.156 9.225 1.00 98.81 108 TYR A N 1
ATOM 818 C CA . TYR A 1 108 ? 9.699 -8.164 9.495 1.00 98.81 108 TYR A CA 1
ATOM 819 C C . TYR A 1 108 ? 8.939 -9.201 8.652 1.00 98.81 108 TYR A C 1
ATOM 821 O O . TYR A 1 108 ? 8.056 -9.890 9.151 1.00 98.81 108 TYR A O 1
ATOM 829 N N . LEU A 1 109 ? 9.292 -9.361 7.378 1.00 98.81 109 LEU A N 1
ATOM 830 C CA . LEU A 1 109 ? 8.689 -10.373 6.511 1.00 98.81 109 LEU A CA 1
ATOM 831 C C . LEU A 1 109 ? 9.114 -11.793 6.903 1.00 98.81 109 LEU A C 1
ATOM 833 O O . LEU A 1 109 ? 8.287 -12.695 6.914 1.00 98.81 109 LEU A O 1
ATOM 837 N N . GLU A 1 110 ? 10.372 -12.010 7.281 1.00 98.56 110 GLU A N 1
ATOM 838 C CA . GLU A 1 110 ? 10.856 -13.316 7.755 1.00 98.56 110 GLU A CA 1
ATOM 839 C C . GLU A 1 110 ? 10.182 -13.768 9.067 1.00 98.56 110 GLU A C 1
ATOM 841 O O . GLU A 1 110 ? 10.177 -14.961 9.371 1.00 98.56 110 GLU A O 1
ATOM 846 N N . SER A 1 111 ? 9.571 -12.848 9.825 1.00 98.00 111 SER A N 1
ATOM 847 C CA . SER A 1 111 ? 8.755 -13.160 11.006 1.00 98.00 111 SER A CA 1
ATOM 848 C C . SER A 1 111 ? 7.252 -13.303 10.719 1.00 98.00 111 SER A C 1
ATOM 850 O O . SER A 1 111 ? 6.464 -13.420 11.657 1.00 98.00 111 SER A O 1
ATOM 852 N N . GLY A 1 112 ? 6.848 -13.328 9.443 1.00 98.25 112 GLY A N 1
ATOM 853 C CA . GLY A 1 112 ? 5.450 -13.484 9.021 1.00 98.25 112 GLY A CA 1
ATOM 854 C C . GLY A 1 112 ? 4.671 -12.172 8.899 1.00 98.25 112 GLY A C 1
ATOM 855 O O . GLY A 1 112 ? 3.441 -12.185 8.858 1.00 98.25 112 GLY A O 1
ATOM 856 N N . GLY A 1 113 ? 5.372 -11.037 8.843 1.00 98.56 113 GLY A N 1
ATOM 857 C CA . GLY A 1 113 ? 4.777 -9.713 8.693 1.00 98.56 113 GLY A CA 1
ATOM 858 C C . GLY A 1 113 ? 4.023 -9.499 7.377 1.00 98.56 113 GLY A C 1
ATOM 859 O O . GLY A 1 113 ? 4.080 -10.303 6.441 1.00 98.56 113 GLY A O 1
ATOM 860 N N . LYS A 1 114 ? 3.299 -8.379 7.297 1.00 98.88 114 LYS A N 1
ATOM 861 C CA . LYS A 1 114 ? 2.453 -8.039 6.145 1.00 98.88 114 LYS A CA 1
ATOM 862 C C . LYS A 1 114 ? 2.792 -6.657 5.611 1.00 98.88 114 LYS A C 1
ATOM 864 O O . LYS A 1 114 ? 2.782 -5.694 6.374 1.00 98.88 114 LYS A O 1
ATOM 869 N N . VAL A 1 115 ? 3.125 -6.559 4.327 1.00 98.94 115 VAL A N 1
ATOM 870 C CA . VAL A 1 115 ? 3.692 -5.334 3.746 1.00 98.94 115 VAL A CA 1
ATOM 871 C C . VAL A 1 115 ? 2.966 -4.942 2.469 1.00 98.94 115 VAL A C 1
ATOM 873 O O . VAL A 1 115 ? 3.007 -5.661 1.472 1.00 98.94 115 VAL A O 1
ATOM 876 N N . TYR A 1 116 ? 2.364 -3.760 2.476 1.00 98.94 116 TYR A N 1
ATOM 877 C CA . TYR A 1 116 ? 2.107 -3.001 1.259 1.00 98.94 116 TYR A CA 1
ATOM 878 C C . TYR A 1 116 ? 3.300 -2.072 1.011 1.00 98.94 116 TYR A C 1
ATOM 880 O O . TYR A 1 116 ? 3.713 -1.358 1.926 1.00 98.94 116 TYR A O 1
ATOM 888 N N . LEU A 1 117 ? 3.860 -2.085 -0.198 1.00 98.88 117 LEU A N 1
ATOM 889 C CA . LEU A 1 117 ? 4.949 -1.194 -0.592 1.00 98.88 117 LEU A CA 1
ATOM 890 C C . LEU A 1 117 ? 4.677 -0.639 -1.984 1.00 98.88 117 LEU A C 1
ATOM 892 O O . LEU A 1 117 ? 4.543 -1.403 -2.942 1.00 98.88 117 LEU A O 1
ATOM 896 N N . GLU A 1 118 ? 4.649 0.685 -2.086 1.00 98.56 118 GLU A N 1
ATOM 897 C CA . GLU A 1 118 ? 4.597 1.382 -3.364 1.00 98.56 118 GLU A CA 1
ATOM 898 C C . GLU A 1 118 ? 5.787 2.314 -3.581 1.00 98.56 118 GLU A C 1
ATOM 900 O O . GLU A 1 118 ? 6.342 2.893 -2.642 1.00 98.56 118 GLU A O 1
ATOM 905 N N . GLY A 1 119 ? 6.132 2.476 -4.851 1.00 97.12 119 GLY A N 1
ATOM 906 C CA . GLY A 1 119 ? 7.115 3.432 -5.326 1.00 97.12 119 GLY A CA 1
ATOM 907 C C . GLY A 1 119 ? 7.622 3.016 -6.695 1.00 97.12 119 GLY A C 1
ATOM 908 O O . GLY A 1 119 ? 7.946 1.847 -6.901 1.00 97.12 119 GLY A O 1
ATOM 909 N N . GLY A 1 120 ? 7.688 3.974 -7.619 1.00 95.06 120 GLY A N 1
ATOM 910 C CA . GLY A 1 120 ? 8.116 3.713 -8.995 1.00 95.06 120 GLY A CA 1
ATOM 911 C C . GLY A 1 120 ? 9.471 3.040 -9.065 1.00 95.06 120 GLY A C 1
ATOM 912 O O . GLY A 1 120 ? 9.610 2.073 -9.792 1.00 95.06 120 GLY A O 1
ATOM 913 N N . ASP A 1 121 ? 10.401 3.492 -8.231 1.00 94.50 121 ASP A N 1
ATOM 914 C CA . ASP A 1 121 ? 11.821 3.170 -8.357 1.00 94.50 121 ASP A CA 1
ATOM 915 C C . ASP A 1 121 ? 12.373 2.382 -7.153 1.00 94.50 121 ASP A C 1
ATOM 917 O O . ASP A 1 121 ? 13.581 2.286 -6.921 1.00 94.50 121 ASP A O 1
ATOM 921 N N . ALA A 1 122 ? 11.462 1.875 -6.316 1.00 97.25 122 ALA A N 1
ATOM 922 C CA . ALA A 1 122 ? 11.807 1.305 -5.021 1.00 97.25 122 ALA A CA 1
ATOM 923 C C . ALA A 1 122 ? 12.552 -0.032 -5.153 1.00 97.25 122 ALA A C 1
ATOM 925 O O . ALA A 1 122 ? 13.391 -0.356 -4.312 1.00 97.25 122 ALA A O 1
ATOM 926 N N . PHE A 1 123 ? 12.261 -0.831 -6.184 1.00 98.19 123 PHE A N 1
ATOM 927 C CA . PHE A 1 123 ? 12.903 -2.129 -6.383 1.00 98.19 123 PHE A CA 1
ATOM 928 C C . PHE A 1 123 ? 13.906 -2.150 -7.539 1.00 98.19 123 PHE A C 1
ATOM 930 O O . PHE A 1 123 ? 14.900 -2.876 -7.430 1.00 98.19 123 PHE A O 1
ATOM 937 N N . GLY A 1 124 ? 13.657 -1.426 -8.632 1.00 96.75 124 GLY A N 1
ATOM 938 C CA . GLY A 1 124 ? 14.503 -1.426 -9.829 1.00 96.75 124 GLY A CA 1
ATOM 939 C C . GLY A 1 124 ? 15.833 -0.718 -9.630 1.00 96.75 124 GLY A C 1
ATOM 940 O O . GLY A 1 124 ? 16.875 -1.336 -9.888 1.00 96.75 124 GLY A O 1
ATOM 941 N N . ASN A 1 125 ? 15.798 0.507 -9.101 1.00 96.50 125 ASN A N 1
ATOM 942 C CA . ASN A 1 125 ? 16.989 1.290 -8.790 1.00 96.50 125 ASN A CA 1
ATOM 943 C C . ASN A 1 125 ? 17.400 1.119 -7.330 1.00 96.50 125 ASN A C 1
ATOM 945 O O . ASN A 1 125 ? 18.502 0.645 -7.046 1.00 96.50 125 ASN A O 1
ATOM 949 N N . ASP A 1 126 ? 16.518 1.485 -6.395 1.00 97.88 126 ASP A N 1
ATOM 950 C CA . ASP A 1 126 ? 16.903 1.665 -4.991 1.00 97.88 126 ASP A CA 1
ATOM 951 C C . ASP A 1 126 ? 17.335 0.347 -4.335 1.00 97.88 126 ASP A C 1
ATOM 953 O O . ASP A 1 126 ? 18.255 0.329 -3.521 1.00 97.88 126 ASP A O 1
ATOM 957 N N . GLN A 1 127 ? 16.699 -0.764 -4.719 1.00 98.44 127 GLN A N 1
ATOM 958 C CA . GLN A 1 127 ? 17.012 -2.116 -4.249 1.00 98.44 127 GLN A CA 1
ATOM 959 C C . GLN A 1 127 ? 17.456 -3.042 -5.390 1.00 98.44 127 GLN A C 1
ATOM 961 O O . GLN A 1 127 ? 17.197 -4.251 -5.360 1.00 98.44 127 GLN A O 1
ATOM 966 N N . SER A 1 128 ? 18.140 -2.479 -6.392 1.00 97.81 128 SER A N 1
ATOM 967 C CA . SER A 1 128 ? 18.613 -3.213 -7.565 1.00 97.81 128 SER A CA 1
ATOM 968 C C . SER A 1 128 ? 19.452 -4.435 -7.183 1.00 97.81 128 SER A C 1
ATOM 970 O O . SER A 1 128 ? 20.466 -4.341 -6.490 1.00 97.81 128 SER A O 1
ATOM 972 N N . GLY A 1 129 ? 19.030 -5.617 -7.634 1.00 95.81 129 GLY A N 1
ATOM 973 C CA . GLY A 1 129 ? 19.738 -6.873 -7.377 1.00 95.81 129 GLY A CA 1
ATOM 974 C C . GLY A 1 129 ? 19.563 -7.441 -5.964 1.00 95.81 129 GLY A C 1
ATOM 975 O O . GLY A 1 129 ? 20.202 -8.448 -5.641 1.00 95.81 129 GLY A O 1
ATOM 976 N N . ASN A 1 130 ? 18.683 -6.872 -5.129 1.00 98.12 130 ASN A N 1
ATOM 977 C CA . ASN A 1 130 ? 18.347 -7.425 -3.815 1.00 98.12 130 ASN A CA 1
ATOM 978 C C . ASN A 1 130 ? 17.444 -8.669 -3.940 1.00 98.12 130 ASN A C 1
ATOM 980 O O . ASN A 1 130 ? 16.262 -8.670 -3.593 1.00 98.12 130 ASN A O 1
ATOM 984 N N . ASN A 1 131 ? 18.029 -9.768 -4.422 1.00 97.75 131 ASN A N 1
ATOM 985 C CA . ASN A 1 131 ? 17.320 -11.016 -4.713 1.00 97.75 131 ASN A CA 1
ATOM 986 C C . ASN A 1 131 ? 16.649 -11.644 -3.481 1.00 97.75 131 ASN A C 1
ATOM 988 O O . ASN A 1 131 ? 15.665 -12.370 -3.621 1.00 97.75 131 ASN A O 1
ATOM 992 N N . ILE A 1 132 ? 17.159 -11.366 -2.276 1.00 98.12 132 ILE A N 1
ATOM 993 C CA . ILE A 1 132 ? 16.539 -11.828 -1.029 1.00 98.12 132 ILE A CA 1
ATOM 994 C C . ILE A 1 132 ? 15.200 -11.117 -0.833 1.00 98.12 132 ILE A C 1
ATOM 996 O O . ILE A 1 132 ? 14.174 -11.772 -0.648 1.00 98.12 132 ILE A O 1
ATOM 1000 N N . LEU A 1 133 ? 15.191 -9.784 -0.924 1.00 98.50 133 LEU A N 1
ATOM 1001 C CA . LEU A 1 133 ? 13.965 -9.005 -0.792 1.00 98.50 133 LEU A CA 1
ATOM 1002 C C . LEU A 1 133 ? 12.980 -9.311 -1.928 1.00 98.50 133 LEU A C 1
ATOM 1004 O O . LEU A 1 133 ? 11.792 -9.488 -1.670 1.00 98.50 133 LEU A O 1
ATOM 1008 N N . TYR A 1 134 ? 13.470 -9.467 -3.161 1.00 98.56 134 TYR A N 1
ATOM 1009 C CA . TYR A 1 134 ? 12.653 -9.888 -4.303 1.00 98.56 134 TYR A CA 1
ATOM 1010 C C . TYR A 1 134 ? 11.924 -11.204 -4.016 1.00 98.56 134 TYR A C 1
ATOM 1012 O O . TYR A 1 134 ? 10.704 -11.279 -4.168 1.00 98.56 134 TYR A O 1
ATOM 1020 N N . GLY A 1 135 ? 12.639 -12.213 -3.506 1.00 98.56 135 GLY A N 1
ATOM 1021 C CA . GLY A 1 135 ? 12.051 -13.495 -3.125 1.00 98.56 135 GLY A CA 1
ATOM 1022 C C . GLY A 1 135 ? 10.975 -13.369 -2.041 1.00 98.56 135 GLY A C 1
ATOM 1023 O O . GLY A 1 135 ? 9.946 -14.044 -2.119 1.00 98.56 135 GLY A O 1
ATOM 1024 N N . LEU A 1 136 ? 11.154 -12.465 -1.071 1.00 98.81 136 LEU A N 1
ATOM 1025 C CA . LEU A 1 136 ? 10.154 -12.194 -0.031 1.00 98.81 136 LEU A CA 1
ATOM 1026 C C . LEU A 1 136 ? 8.886 -11.513 -0.563 1.00 98.81 136 LEU A C 1
ATOM 1028 O O . LEU A 1 136 ? 7.835 -11.670 0.054 1.00 98.81 136 LEU A O 1
ATOM 1032 N N . PHE A 1 137 ? 8.967 -10.830 -1.708 1.00 98.81 137 PHE A N 1
ATOM 1033 C CA . PHE A 1 137 ? 7.828 -10.259 -2.434 1.00 98.81 137 PHE A CA 1
ATOM 1034 C C . PHE A 1 137 ? 7.313 -11.149 -3.581 1.00 98.81 137 PHE A C 1
ATOM 1036 O O . PHE A 1 137 ? 6.409 -10.755 -4.316 1.00 98.81 137 PHE A O 1
ATOM 1043 N N . GLY A 1 138 ? 7.859 -12.358 -3.748 1.00 98.62 138 GLY A N 1
ATOM 1044 C CA . GLY A 1 138 ? 7.452 -13.285 -4.810 1.00 98.62 138 GLY A CA 1
ATOM 1045 C C . GLY A 1 138 ? 7.950 -12.893 -6.208 1.00 98.62 138 GLY A C 1
ATOM 1046 O O . GLY A 1 138 ? 7.446 -13.414 -7.212 1.00 98.62 138 GLY A O 1
ATOM 1047 N N . LEU A 1 139 ? 8.935 -12.000 -6.280 1.00 98.69 139 LEU A N 1
ATOM 1048 C CA . LEU A 1 139 ? 9.560 -11.496 -7.500 1.00 98.69 139 LEU A CA 1
ATOM 1049 C C . LEU A 1 139 ? 10.741 -12.393 -7.902 1.00 98.69 139 LEU A C 1
ATOM 1051 O O . LEU A 1 139 ? 11.514 -12.839 -7.057 1.00 98.69 139 LEU A O 1
ATOM 1055 N N . GLY A 1 140 ? 10.882 -12.656 -9.201 1.00 97.75 140 GLY A N 1
ATOM 1056 C CA . GLY A 1 140 ? 12.046 -13.332 -9.783 1.00 97.75 140 GLY A CA 1
ATOM 1057 C C . GLY A 1 140 ? 13.115 -12.353 -10.267 1.00 97.75 140 GLY A C 1
ATOM 1058 O O . GLY A 1 140 ? 14.305 -12.604 -10.108 1.00 97.75 140 GLY A O 1
ATOM 1059 N N . SER A 1 141 ? 12.692 -11.229 -10.844 1.00 97.56 141 SER A N 1
ATOM 1060 C CA . SER A 1 141 ? 13.563 -10.110 -11.204 1.00 97.56 141 SER A CA 1
ATOM 1061 C C . SER A 1 141 ? 12.756 -8.820 -11.312 1.00 97.56 141 SER A C 1
ATOM 1063 O O . SER A 1 141 ? 11.532 -8.851 -11.489 1.00 97.56 141 SER A O 1
ATOM 1065 N N . VAL A 1 142 ? 13.453 -7.690 -11.227 1.00 98.25 142 VAL A N 1
ATOM 1066 C CA . VAL A 1 142 ? 12.886 -6.350 -11.390 1.00 98.25 142 VAL A CA 1
ATOM 1067 C C . VAL A 1 142 ? 13.685 -5.604 -12.449 1.00 98.25 142 VAL A C 1
ATOM 1069 O O . VAL A 1 142 ? 14.887 -5.814 -12.599 1.00 98.25 142 VAL A O 1
ATOM 1072 N N . THR A 1 143 ? 13.004 -4.785 -13.240 1.00 97.38 143 THR A N 1
ATOM 1073 C CA . THR A 1 143 ? 13.628 -3.829 -14.156 1.00 97.38 143 THR A CA 1
ATOM 1074 C C . THR A 1 143 ? 13.156 -2.434 -13.788 1.00 97.38 143 THR A C 1
ATOM 1076 O O . THR A 1 143 ? 11.952 -2.246 -13.673 1.00 97.38 143 THR A O 1
ATOM 1079 N N . ASP A 1 144 ? 14.090 -1.489 -13.734 1.00 95.12 144 ASP A N 1
ATOM 1080 C CA . ASP A 1 144 ? 13.901 -0.049 -13.472 1.00 95.12 144 ASP A CA 1
ATOM 1081 C C . ASP A 1 144 ? 12.798 0.623 -14.299 1.00 95.12 144 ASP A C 1
ATOM 1083 O O . ASP A 1 144 ? 12.200 1.631 -13.944 1.00 95.12 144 ASP A O 1
ATOM 1087 N N . GLY A 1 145 ? 12.527 0.046 -15.468 1.00 95.62 145 GLY A N 1
ATOM 1088 C CA . GLY A 1 145 ? 11.520 0.560 -16.374 1.00 95.62 145 GLY A CA 1
ATOM 1089 C C . GLY A 1 145 ? 11.947 1.868 -17.030 1.00 95.62 145 GLY A C 1
ATOM 1090 O O . GLY A 1 145 ? 13.121 2.090 -17.320 1.00 95.62 145 GLY A O 1
ATOM 1091 N N . PHE A 1 146 ? 10.959 2.671 -17.395 1.00 94.81 146 PHE A N 1
ATOM 1092 C CA . PHE A 1 146 ? 11.118 3.972 -18.036 1.00 94.81 146 PHE A CA 1
ATOM 1093 C C . PHE A 1 146 ? 9.860 4.809 -17.783 1.00 94.81 146 PHE A C 1
ATOM 1095 O O . PHE A 1 146 ? 8.956 4.373 -17.069 1.00 94.81 146 PHE A O 1
ATOM 1102 N N . THR A 1 147 ? 9.793 6.009 -18.362 1.00 96.56 147 THR A N 1
ATOM 1103 C CA . THR A 1 147 ? 8.621 6.878 -18.236 1.00 96.56 147 THR A CA 1
ATOM 1104 C C . THR A 1 147 ? 7.357 6.199 -18.755 1.00 96.56 147 THR A C 1
ATOM 1106 O O . THR A 1 147 ? 7.249 5.937 -19.956 1.00 96.56 147 THR A O 1
ATOM 1109 N N . HIS A 1 148 ? 6.392 5.927 -17.876 1.00 97.12 148 HIS A N 1
ATOM 1110 C CA . HIS A 1 148 ? 5.169 5.232 -18.271 1.00 97.12 148 HIS A CA 1
ATOM 1111 C C . HIS A 1 148 ? 3.943 5.621 -17.431 1.00 97.12 148 HIS A C 1
ATOM 1113 O O . HIS A 1 148 ? 3.649 4.965 -16.432 1.00 97.12 148 HIS A O 1
ATOM 1119 N N . PRO A 1 149 ? 3.181 6.650 -17.837 1.00 97.44 149 PRO A N 1
ATOM 1120 C CA . PRO A 1 149 ? 1.870 6.930 -17.256 1.00 97.44 149 PRO A CA 1
ATOM 1121 C C . PRO A 1 149 ? 0.888 5.774 -17.485 1.00 97.44 149 PRO A C 1
ATOM 1123 O O . PRO A 1 149 ? 0.947 5.104 -18.516 1.00 97.44 149 PRO A O 1
ATOM 1126 N N . ILE A 1 150 ? -0.050 5.575 -16.556 1.00 98.00 150 ILE A N 1
ATOM 1127 C CA . ILE A 1 150 ? -1.107 4.562 -16.697 1.00 98.00 150 ILE A CA 1
ATOM 1128 C C . ILE A 1 150 ? -1.986 4.884 -17.907 1.00 98.00 150 ILE A C 1
ATOM 1130 O O . ILE A 1 150 ? -2.476 6.007 -18.044 1.00 98.00 150 ILE A O 1
ATOM 1134 N N . SER A 1 151 ? -2.247 3.875 -18.739 1.00 96.50 151 SER A N 1
ATOM 1135 C CA . SER A 1 151 ? -3.134 3.993 -19.901 1.00 96.50 151 SER A CA 1
ATOM 1136 C C . SER A 1 151 ? -4.199 2.894 -19.955 1.00 96.50 151 SER A C 1
ATOM 1138 O O . SER A 1 151 ? -5.325 3.124 -20.399 1.00 96.50 151 SER A O 1
ATOM 1140 N N . SER A 1 152 ? -3.867 1.692 -19.487 1.00 96.81 152 SER A N 1
ATOM 1141 C CA . SER A 1 152 ? -4.727 0.515 -19.511 1.00 96.81 152 SER A CA 1
ATOM 1142 C C . SER A 1 152 ? -4.208 -0.529 -18.516 1.00 96.81 152 SER A C 1
ATOM 1144 O O . SER A 1 152 ? -3.783 -1.628 -18.902 1.00 96.81 152 SER A O 1
ATOM 1146 N N . MET A 1 153 ? -4.284 -0.205 -17.225 1.00 98.38 153 MET A N 1
ATOM 1147 C CA . MET A 1 153 ? -3.877 -1.091 -16.140 1.00 98.38 153 MET A CA 1
ATOM 1148 C C . MET A 1 153 ? -5.022 -2.027 -15.773 1.00 98.38 153 MET A C 1
ATOM 1150 O O . MET A 1 153 ? -6.118 -1.587 -15.423 1.00 98.38 153 MET A O 1
ATOM 1154 N N . SER A 1 154 ? -4.766 -3.332 -15.829 1.00 98.56 154 SER A N 1
ATOM 1155 C CA . SER A 1 154 ? -5.770 -4.374 -15.603 1.00 98.56 154 SER A CA 1
ATOM 1156 C C . SER A 1 154 ? -5.425 -5.246 -14.404 1.00 98.56 154 SER A C 1
ATOM 1158 O O . SER A 1 154 ? -4.315 -5.777 -14.279 1.00 98.56 154 SER A O 1
ATOM 1160 N N . GLY A 1 155 ? -6.393 -5.395 -13.509 1.00 98.75 155 GLY A N 1
ATOM 1161 C CA . GLY A 1 155 ? -6.324 -6.294 -12.374 1.00 98.75 155 GLY A CA 1
ATOM 1162 C C . GLY A 1 155 ? -6.463 -7.749 -12.807 1.00 98.75 155 GLY A C 1
ATOM 1163 O O . GLY A 1 155 ? -7.250 -8.071 -13.698 1.00 98.75 155 GLY A O 1
ATOM 1164 N N . GLN A 1 156 ? -5.681 -8.636 -12.203 1.00 98.69 156 GLN A N 1
ATOM 1165 C CA . GLN A 1 156 ? -5.597 -10.033 -12.624 1.00 98.69 156 GLN A CA 1
ATOM 1166 C C . GLN A 1 156 ? -6.510 -10.946 -11.794 1.00 98.69 156 GLN A C 1
ATOM 1168 O O . GLN A 1 156 ? -6.952 -10.608 -10.702 1.00 98.69 156 GLN A O 1
ATOM 1173 N N . SER A 1 157 ? -6.833 -12.125 -12.324 1.00 98.31 157 SER A N 1
ATOM 1174 C CA . SER A 1 157 ? -7.671 -13.094 -11.609 1.00 98.31 157 SER A CA 1
ATOM 1175 C C . SER A 1 157 ? -6.932 -13.696 -10.410 1.00 98.31 157 SER A C 1
ATOM 1177 O O . SER A 1 157 ? -5.749 -14.010 -10.499 1.00 98.31 157 SER A O 1
ATOM 1179 N N . GLY A 1 158 ? -7.649 -13.931 -9.311 1.00 97.38 158 GLY A N 1
ATOM 1180 C CA . GLY A 1 158 ? -7.127 -14.531 -8.083 1.00 97.38 158 GLY A CA 1
ATOM 1181 C C . GLY A 1 158 ? -6.374 -13.562 -7.168 1.00 97.38 158 GLY A C 1
ATOM 1182 O O . GLY A 1 158 ? -5.807 -14.000 -6.170 1.00 97.38 158 GLY A O 1
ATOM 1183 N N . THR A 1 159 ? -6.360 -12.264 -7.485 1.00 98.62 159 THR A N 1
ATOM 1184 C CA . THR A 1 159 ? -5.648 -11.235 -6.716 1.00 98.62 159 THR A CA 1
ATOM 1185 C C . THR A 1 159 ? -6.598 -10.210 -6.099 1.00 98.62 159 THR A C 1
ATOM 1187 O O . THR A 1 159 ? -7.770 -10.123 -6.466 1.00 98.62 159 THR A O 1
ATOM 1190 N N . VAL A 1 160 ? -6.084 -9.383 -5.183 1.00 98.19 160 VAL A N 1
ATOM 1191 C CA . VAL A 1 160 ? -6.817 -8.274 -4.533 1.00 98.19 160 VAL A CA 1
ATOM 1192 C C . VAL A 1 160 ? -7.350 -7.234 -5.523 1.00 98.19 160 VAL A C 1
ATOM 1194 O O . VAL A 1 160 ? -8.182 -6.403 -5.179 1.00 98.19 160 VAL A O 1
ATOM 1197 N N . THR A 1 161 ? -6.877 -7.280 -6.760 1.00 98.69 161 THR A N 1
ATOM 1198 C CA . THR A 1 161 ? -7.198 -6.360 -7.851 1.00 98.69 161 THR A CA 1
ATOM 1199 C C . THR A 1 161 ? -8.144 -6.977 -8.882 1.00 98.69 161 THR A C 1
ATOM 1201 O O . THR A 1 161 ? -8.449 -6.334 -9.883 1.00 98.69 161 THR A O 1
ATOM 1204 N N . GLN A 1 162 ? -8.601 -8.220 -8.690 1.00 98.44 162 GLN A N 1
ATOM 1205 C CA . GLN A 1 162 ? -9.414 -8.929 -9.678 1.00 98.44 162 GLN A CA 1
ATOM 1206 C C . GLN A 1 162 ? -10.624 -8.108 -10.138 1.00 98.44 162 GLN A C 1
ATOM 1208 O O . GLN A 1 162 ? -11.417 -7.627 -9.333 1.00 98.44 162 GLN A O 1
ATOM 1213 N N . GLY A 1 163 ? -10.786 -8.006 -11.462 1.00 97.75 163 GLY A N 1
ATOM 1214 C CA . GLY A 1 163 ? -11.910 -7.304 -12.084 1.00 97.75 163 GLY A CA 1
ATOM 1215 C C . GLY A 1 163 ? -11.801 -5.777 -12.054 1.00 97.75 163 GLY A C 1
ATOM 1216 O O . GLY A 1 163 ? -12.732 -5.111 -12.497 1.00 97.75 163 GLY A O 1
ATOM 1217 N N . MET A 1 164 ? -10.690 -5.222 -11.561 1.00 98.50 164 MET A N 1
ATOM 1218 C CA . MET A 1 164 ? -10.430 -3.784 -11.585 1.00 98.50 164 MET A CA 1
ATOM 1219 C C . MET A 1 164 ? -9.691 -3.368 -12.859 1.00 98.50 164 MET A C 1
ATOM 1221 O O . MET A 1 164 ? -8.876 -4.115 -13.403 1.00 98.50 164 MET A O 1
ATOM 1225 N N . SER A 1 165 ? -9.937 -2.144 -13.309 1.00 98.00 165 SER A N 1
ATOM 1226 C CA . SER A 1 165 ? -9.262 -1.522 -14.445 1.00 98.00 165 SER A CA 1
ATOM 1227 C C . SER A 1 165 ? -9.094 -0.024 -14.220 1.00 98.00 165 SER A C 1
ATOM 1229 O O . SER A 1 165 ? -10.071 0.654 -13.899 1.00 98.00 165 SER A O 1
ATOM 1231 N N . PHE A 1 166 ? -7.898 0.498 -14.472 1.00 98.50 166 PHE A N 1
ATOM 1232 C CA . PHE A 1 166 ? -7.601 1.927 -14.406 1.00 98.50 166 PHE A CA 1
ATOM 1233 C C . PHE A 1 166 ? -7.029 2.381 -15.744 1.00 98.50 166 PHE A C 1
ATOM 1235 O O . PHE A 1 166 ? -6.053 1.818 -16.234 1.00 98.50 166 PHE A O 1
ATOM 1242 N N . SER A 1 167 ? -7.650 3.391 -16.350 1.00 97.50 167 SER A N 1
ATOM 1243 C CA . SER A 1 167 ? -7.233 3.931 -17.651 1.00 97.50 167 SER A CA 1
ATOM 1244 C C . SER A 1 167 ? -6.409 5.215 -17.541 1.00 97.50 167 SER A C 1
ATOM 1246 O O . SER A 1 167 ? -6.033 5.787 -18.557 1.00 97.50 167 SER A O 1
ATOM 1248 N N . SER A 1 168 ? -6.212 5.727 -16.323 1.00 97.56 168 SER A N 1
ATOM 1249 C CA . SER A 1 168 ? -5.414 6.922 -16.036 1.00 97.56 168 SER A CA 1
ATOM 1250 C C . SER A 1 168 ? -5.158 7.062 -14.532 1.00 97.56 168 SER A C 1
ATOM 1252 O O . SER A 1 168 ? -5.821 6.416 -13.715 1.00 97.56 168 SER A O 1
ATOM 1254 N N . SER A 1 169 ? -4.239 7.955 -14.181 1.00 97.75 169 SER A N 1
ATOM 1255 C CA . SER A 1 169 ? -3.995 8.446 -12.824 1.00 97.75 169 SER A CA 1
ATOM 1256 C C . SER A 1 169 ? -3.785 9.966 -12.838 1.00 97.75 169 SER A C 1
ATOM 1258 O O . SER A 1 169 ? -3.540 10.558 -13.891 1.00 97.75 169 SER A O 1
ATOM 1260 N N . GLY A 1 170 ? -3.901 10.597 -11.670 1.00 96.75 170 GLY A N 1
ATOM 1261 C CA . GLY A 1 170 ? -3.435 11.955 -11.384 1.00 96.75 170 GLY A CA 1
ATOM 1262 C C . GLY A 1 170 ? -1.922 12.054 -11.163 1.00 96.75 170 GLY A C 1
ATOM 1263 O O . GLY A 1 170 ? -1.413 13.160 -10.998 1.00 96.75 170 GLY A O 1
ATOM 1264 N N . GLN A 1 171 ? -1.208 10.920 -11.216 1.00 96.38 171 GLN A N 1
ATOM 1265 C CA . GLN A 1 171 ? 0.213 10.828 -10.901 1.00 96.38 171 GLN A CA 1
ATOM 1266 C C . GLN A 1 171 ? 1.024 11.728 -11.830 1.00 96.38 171 GLN A C 1
ATOM 1268 O O . GLN A 1 171 ? 0.969 11.594 -13.058 1.00 96.38 171 GLN A O 1
ATOM 1273 N N . THR A 1 172 ? 1.806 12.631 -11.252 1.00 95.44 172 THR A N 1
ATOM 1274 C CA . THR A 1 172 ? 2.558 13.622 -12.035 1.00 95.44 172 THR A CA 1
ATOM 1275 C C . THR A 1 172 ? 3.946 13.119 -12.408 1.00 95.44 172 THR A C 1
ATOM 1277 O O . THR A 1 172 ? 4.406 13.342 -13.531 1.00 95.44 172 THR A O 1
ATOM 1280 N N . ASN A 1 173 ? 4.586 12.372 -11.510 1.00 96.56 173 ASN A N 1
ATOM 1281 C CA . ASN A 1 173 ? 5.904 11.797 -11.723 1.00 96.56 173 ASN A CA 1
ATOM 1282 C C . ASN A 1 173 ? 5.783 10.345 -12.185 1.00 96.56 173 ASN A C 1
ATOM 1284 O O . ASN A 1 173 ? 5.292 9.495 -11.453 1.00 96.56 173 ASN A O 1
ATOM 1288 N N . ASN A 1 174 ? 6.198 10.050 -13.415 1.00 96.06 174 ASN A N 1
ATOM 1289 C CA . ASN A 1 174 ? 5.995 8.737 -14.033 1.00 96.06 174 ASN A CA 1
ATOM 1290 C C . ASN A 1 174 ? 7.293 8.125 -14.564 1.00 96.06 174 ASN A C 1
ATOM 1292 O O . ASN A 1 174 ? 7.219 7.238 -15.409 1.00 96.06 174 ASN A O 1
ATOM 1296 N N . ASP A 1 175 ? 8.454 8.609 -14.124 1.00 95.94 175 ASP A N 1
ATOM 1297 C CA . ASP A 1 175 ? 9.748 8.096 -14.567 1.00 95.94 175 ASP A CA 1
ATOM 1298 C C . ASP A 1 175 ? 10.145 6.862 -13.759 1.00 95.94 175 ASP A C 1
ATOM 1300 O O . ASP A 1 175 ? 9.806 6.751 -12.580 1.00 95.94 175 ASP A O 1
ATOM 13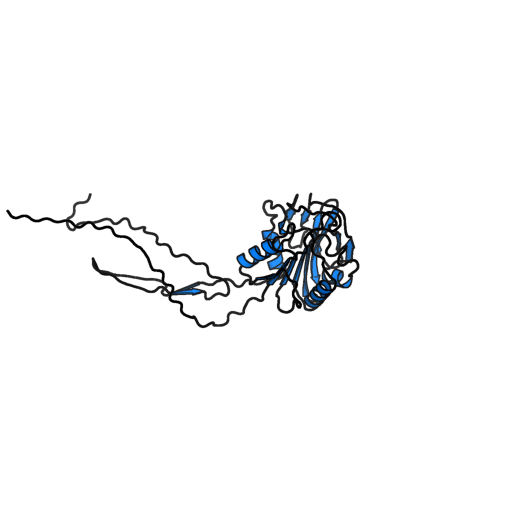04 N N . PHE A 1 176 ? 10.877 5.956 -14.417 1.00 96.00 176 PHE A N 1
ATOM 1305 C CA . PHE A 1 176 ? 11.415 4.732 -13.814 1.00 96.00 176 PHE A CA 1
ATOM 1306 C C . PHE A 1 176 ? 10.335 3.922 -13.088 1.00 96.00 176 PHE A C 1
ATOM 1308 O O . PHE A 1 176 ? 10.443 3.640 -11.905 1.00 96.00 176 PHE A O 1
ATOM 1315 N N . ILE A 1 177 ? 9.221 3.631 -13.772 1.00 98.06 177 ILE A N 1
ATOM 1316 C CA . ILE A 1 177 ? 8.179 2.775 -13.196 1.00 98.06 177 ILE A CA 1
ATOM 1317 C C . ILE A 1 177 ? 8.647 1.328 -13.265 1.00 98.06 177 ILE A C 1
ATOM 1319 O O . ILE A 1 177 ? 8.705 0.747 -14.349 1.00 98.06 177 ILE A O 1
ATOM 1323 N N . ASP A 1 178 ? 8.910 0.726 -12.118 1.00 98.44 178 ASP A N 1
ATOM 1324 C CA . ASP A 1 178 ? 9.368 -0.648 -12.019 1.00 98.44 178 ASP A CA 1
ATOM 1325 C C . ASP A 1 178 ? 8.492 -1.634 -12.802 1.00 98.44 178 ASP A C 1
ATOM 1327 O O . ASP A 1 178 ? 7.264 -1.541 -12.881 1.00 98.44 178 ASP A O 1
ATOM 1331 N N . ARG A 1 179 ? 9.147 -2.643 -13.376 1.00 98.50 179 ARG A N 1
ATOM 1332 C CA . ARG A 1 179 ? 8.484 -3.793 -13.991 1.00 98.50 179 ARG A CA 1
ATOM 1333 C C . ARG A 1 179 ? 8.926 -5.076 -13.330 1.00 98.50 179 ARG A C 1
ATOM 1335 O O . ARG A 1 179 ? 10.118 -5.348 -13.180 1.00 98.50 179 ARG A O 1
ATOM 1342 N N . TYR A 1 180 ? 7.944 -5.908 -13.015 1.00 98.69 180 TYR A N 1
ATOM 1343 C CA . TYR A 1 180 ? 8.146 -7.116 -12.234 1.00 98.69 180 TYR A CA 1
ATOM 1344 C C . TYR A 1 180 ? 8.074 -8.384 -13.085 1.00 98.69 180 TYR A C 1
ATOM 1346 O O . TYR A 1 180 ? 7.097 -8.652 -13.795 1.00 98.69 180 TYR A O 1
ATOM 1354 N N . THR A 1 181 ? 9.085 -9.237 -12.943 1.00 98.50 181 THR A N 1
ATOM 1355 C CA . THR A 1 181 ? 8.985 -10.646 -13.325 1.00 98.50 181 THR A CA 1
ATOM 1356 C C . THR A 1 181 ? 8.569 -11.438 -12.099 1.00 98.50 181 THR A C 1
ATOM 1358 O O . THR A 1 181 ? 9.242 -11.411 -11.072 1.00 98.50 181 THR A O 1
ATOM 1361 N N . VAL A 1 182 ? 7.455 -12.156 -12.198 1.00 97.88 182 VAL A N 1
ATOM 1362 C CA . VAL A 1 182 ? 6.914 -12.955 -11.093 1.00 97.88 182 VAL A CA 1
ATOM 1363 C C . VAL A 1 182 ? 7.584 -14.325 -11.047 1.00 97.88 182 VAL A C 1
ATOM 1365 O O . VAL A 1 182 ? 7.814 -14.926 -12.095 1.00 97.88 182 VAL A O 1
ATOM 1368 N N . PHE A 1 183 ? 7.860 -14.823 -9.840 1.00 94.62 183 PHE A N 1
ATOM 1369 C CA . PHE A 1 183 ? 8.327 -16.192 -9.611 1.00 94.62 183 PHE A CA 1
ATOM 1370 C C . PHE A 1 183 ? 7.364 -16.963 -8.701 1.00 94.62 183 PHE A C 1
ATOM 1372 O O . PHE A 1 183 ? 6.668 -17.857 -9.171 1.00 94.62 183 PHE A O 1
ATOM 1379 N N . GLY A 1 184 ? 7.292 -16.589 -7.419 1.00 94.25 184 GLY A N 1
ATOM 1380 C CA . GLY A 1 184 ? 6.382 -17.202 -6.439 1.00 94.25 184 GLY A CA 1
ATOM 1381 C C . GLY A 1 184 ? 5.083 -16.424 -6.214 1.00 94.25 184 GLY A C 1
ATOM 1382 O O . GLY A 1 184 ? 4.111 -16.981 -5.712 1.00 94.25 184 GLY A O 1
ATOM 1383 N N . GLY A 1 185 ? 5.065 -15.136 -6.572 1.00 97.94 185 GLY A N 1
ATOM 1384 C CA . GLY A 1 185 ? 3.907 -14.259 -6.417 1.00 97.94 185 GLY A CA 1
ATOM 1385 C C . GLY A 1 185 ? 2.812 -14.482 -7.460 1.00 97.94 185 GLY A C 1
ATOM 1386 O O . GLY A 1 185 ? 2.860 -15.378 -8.298 1.00 97.94 185 GLY A O 1
ATOM 1387 N N . SER A 1 186 ? 1.820 -13.602 -7.434 1.00 98.75 186 SER A N 1
ATOM 1388 C CA . SER A 1 186 ? 0.799 -13.459 -8.469 1.00 98.75 186 SER A CA 1
ATOM 1389 C C . SER A 1 186 ? 0.832 -12.035 -9.004 1.00 98.75 186 SER A C 1
ATOM 1391 O O . SER A 1 186 ? 0.856 -11.080 -8.227 1.00 98.75 186 SER A O 1
ATOM 1393 N N . LYS A 1 187 ? 0.825 -11.884 -10.332 1.00 98.88 187 LYS A N 1
ATOM 1394 C CA . LYS A 1 187 ? 0.671 -10.575 -10.983 1.00 98.88 187 LYS A CA 1
ATOM 1395 C C . LYS A 1 187 ? -0.645 -9.984 -10.502 1.00 98.88 187 LYS A C 1
ATOM 1397 O O . LYS A 1 187 ? -1.670 -10.597 -10.748 1.00 98.88 187 LYS A O 1
ATOM 1402 N N . ALA A 1 188 ? -0.625 -8.847 -9.824 1.00 98.81 188 ALA A N 1
ATOM 1403 C CA . ALA A 1 188 ? -1.841 -8.183 -9.376 1.00 98.81 188 ALA A CA 1
ATOM 1404 C C . ALA A 1 188 ? -2.314 -7.158 -10.411 1.00 98.81 188 ALA A C 1
ATOM 1406 O O . ALA A 1 188 ? -3.483 -7.163 -10.785 1.00 98.81 188 ALA A O 1
ATOM 1407 N N . PHE A 1 189 ? -1.412 -6.341 -10.948 1.00 98.88 189 PHE A N 1
ATOM 1408 C CA . PHE A 1 189 ? -1.715 -5.421 -12.041 1.00 98.88 189 PHE A CA 1
ATOM 1409 C C . PHE A 1 189 ? -0.758 -5.628 -13.208 1.00 98.88 189 PHE A C 1
ATOM 1411 O O . PHE A 1 189 ? 0.452 -5.804 -13.027 1.00 98.88 189 PHE A O 1
ATOM 1418 N N . VAL A 1 190 ? -1.324 -5.584 -14.413 1.00 98.88 190 VAL A N 1
ATOM 1419 C CA . VAL A 1 190 ? -0.592 -5.578 -15.680 1.00 98.88 190 VAL A CA 1
ATOM 1420 C C . VAL A 1 190 ? -1.034 -4.360 -16.481 1.00 98.88 190 VAL A C 1
ATOM 1422 O O . VAL A 1 190 ? -2.220 -4.222 -16.790 1.00 98.88 190 VAL A O 1
ATOM 1425 N N . GLU A 1 191 ? -0.076 -3.501 -16.817 1.00 98.50 191 GLU A N 1
ATOM 1426 C CA . GLU A 1 191 ? -0.253 -2.356 -17.709 1.00 98.50 191 GLU A CA 1
ATOM 1427 C C . GLU A 1 191 ? -0.017 -2.800 -19.158 1.00 98.50 191 GLU A C 1
ATOM 1429 O O . GLU A 1 191 ? 1.010 -3.410 -19.490 1.00 98.50 191 GLU A O 1
ATOM 1434 N N . SER A 1 192 ? -0.995 -2.528 -20.023 1.00 97.69 192 SER A N 1
ATOM 1435 C CA . SER A 1 192 ? -0.951 -2.937 -21.427 1.00 97.69 192 SER A CA 1
ATOM 1436 C C . SER A 1 192 ? 0.244 -2.320 -22.152 1.00 97.69 192 SER A C 1
ATOM 1438 O O . SER A 1 192 ? 0.495 -1.125 -22.066 1.00 97.69 192 SER A O 1
ATOM 1440 N N . GLY A 1 193 ? 1.008 -3.139 -22.877 1.00 96.06 193 GLY A N 1
ATOM 1441 C CA . GLY A 1 193 ? 2.204 -2.673 -23.585 1.00 96.06 193 GLY A CA 1
ATOM 1442 C C . GLY A 1 193 ? 3.402 -2.337 -22.686 1.00 96.06 193 GLY A C 1
ATOM 1443 O O . GLY A 1 193 ? 4.467 -2.036 -23.222 1.00 96.06 193 GLY A O 1
ATOM 1444 N N . TYR A 1 194 ? 3.273 -2.448 -21.358 1.00 98.25 194 TYR A N 1
ATOM 1445 C CA . TYR A 1 194 ? 4.359 -2.172 -20.415 1.00 98.25 194 TYR A CA 1
ATOM 1446 C C . TYR A 1 194 ? 4.817 -3.409 -19.642 1.00 98.25 194 TYR A C 1
ATOM 1448 O O . TYR A 1 194 ? 6.003 -3.755 -19.679 1.00 98.25 194 TYR A O 1
ATOM 1456 N N . GLY A 1 195 ? 3.881 -4.116 -19.000 1.00 98.50 195 GLY A N 1
ATOM 1457 C CA . GLY A 1 195 ? 4.154 -5.341 -18.249 1.00 98.50 195 GLY A CA 1
ATOM 1458 C C . GLY A 1 195 ? 3.507 -5.380 -16.865 1.00 98.50 195 GLY A C 1
ATOM 1459 O O . GLY A 1 195 ? 2.541 -4.678 -16.581 1.00 98.50 195 GLY A O 1
ATOM 1460 N N . THR A 1 196 ? 4.021 -6.260 -16.005 1.00 98.88 196 THR A N 1
ATOM 1461 C CA . THR A 1 196 ? 3.557 -6.377 -14.616 1.00 98.88 196 THR A CA 1
ATOM 1462 C C . THR A 1 196 ? 4.077 -5.200 -13.797 1.00 98.88 196 THR A C 1
ATOM 1464 O O . THR A 1 196 ? 5.288 -5.003 -13.737 1.00 98.88 196 THR A O 1
ATOM 1467 N N . VAL A 1 197 ? 3.174 -4.495 -13.123 1.00 98.81 197 VAL A N 1
ATOM 1468 C CA . VAL A 1 197 ? 3.474 -3.312 -12.288 1.00 98.81 197 VAL A CA 1
ATOM 1469 C C . VAL A 1 197 ? 2.968 -3.466 -10.856 1.00 98.81 197 VAL A C 1
ATOM 1471 O O . VAL A 1 197 ? 3.189 -2.603 -10.018 1.00 98.81 197 VAL A O 1
ATOM 1474 N N . ALA A 1 198 ? 2.281 -4.570 -10.549 1.00 98.88 198 ALA A N 1
ATOM 1475 C CA . ALA A 1 198 ? 2.001 -4.952 -9.172 1.00 98.88 198 ALA A CA 1
ATOM 1476 C C . ALA A 1 198 ? 2.069 -6.464 -8.991 1.00 98.88 198 ALA A C 1
ATOM 1478 O O . ALA A 1 198 ? 1.658 -7.223 -9.876 1.00 98.88 198 ALA A O 1
ATOM 1479 N N . VAL A 1 199 ? 2.534 -6.904 -7.826 1.00 98.94 199 VAL A N 1
ATOM 1480 C CA . VAL A 1 199 ? 2.619 -8.319 -7.451 1.00 98.94 199 VAL A CA 1
ATOM 1481 C C . VAL A 1 199 ? 2.140 -8.481 -6.021 1.00 98.94 199 VAL A C 1
ATOM 1483 O O . VAL A 1 199 ? 2.570 -7.745 -5.139 1.00 98.94 199 VAL A O 1
ATOM 1486 N N . GLN A 1 200 ? 1.284 -9.473 -5.789 1.00 98.81 200 GLN A N 1
ATOM 1487 C CA . GLN A 1 200 ? 0.958 -9.929 -4.441 1.00 98.81 200 GLN A CA 1
ATOM 1488 C C . GLN A 1 200 ? 1.603 -11.283 -4.159 1.00 98.81 200 GLN A C 1
ATOM 1490 O O . GLN A 1 200 ? 1.774 -12.090 -5.078 1.00 98.81 200 GLN A O 1
ATOM 1495 N N . TYR A 1 201 ? 1.902 -11.579 -2.899 1.00 98.81 201 TYR A N 1
ATOM 1496 C CA . TYR A 1 201 ? 2.484 -12.866 -2.529 1.00 98.81 201 TYR A CA 1
ATOM 1497 C C . TYR A 1 201 ? 2.085 -13.303 -1.120 1.00 98.81 201 TYR A C 1
ATOM 1499 O O . TYR A 1 201 ? 1.971 -12.484 -0.213 1.00 98.81 201 TYR A O 1
ATOM 1507 N N . SER A 1 202 ? 1.880 -14.608 -0.944 1.00 98.62 202 SER A N 1
ATOM 1508 C CA . SER A 1 202 ? 1.806 -15.276 0.357 1.00 98.62 202 SER A CA 1
ATOM 1509 C C . SER A 1 202 ? 2.965 -16.260 0.427 1.00 98.62 202 SER A C 1
ATOM 1511 O O . SER A 1 202 ? 2.999 -17.228 -0.331 1.00 98.62 202 SER A O 1
ATOM 1513 N N . GLY A 1 203 ? 3.950 -15.954 1.267 1.00 98.00 203 GLY A N 1
ATOM 1514 C CA . GLY A 1 203 ? 5.251 -16.608 1.230 1.00 98.00 203 GLY A CA 1
ATOM 1515 C C . GLY A 1 203 ? 5.464 -17.692 2.282 1.00 98.00 203 GLY A C 1
ATOM 1516 O O . GLY A 1 203 ? 4.603 -18.004 3.103 1.00 98.00 203 GLY A O 1
ATOM 1517 N N . VAL A 1 204 ? 6.663 -18.274 2.245 1.00 97.44 204 VAL A N 1
ATOM 1518 C CA . VAL A 1 204 ? 7.061 -19.431 3.068 1.00 97.44 204 VAL A CA 1
ATOM 1519 C C . VAL A 1 204 ? 7.185 -19.137 4.566 1.00 97.44 204 VAL A C 1
ATOM 1521 O O . VAL A 1 204 ? 7.125 -20.066 5.364 1.00 97.44 204 VAL A O 1
ATOM 1524 N N . TYR A 1 205 ? 7.325 -17.870 4.956 1.00 98.31 205 TYR A N 1
ATOM 1525 C CA . TYR A 1 205 ? 7.323 -17.424 6.352 1.00 98.31 205 TYR A CA 1
ATOM 1526 C C . TYR A 1 205 ? 5.911 -17.060 6.838 1.00 98.31 205 TYR A C 1
ATOM 1528 O O . TYR A 1 205 ? 5.770 -16.424 7.875 1.00 98.31 205 TYR A O 1
ATOM 1536 N N . ALA A 1 206 ? 4.867 -17.430 6.083 1.00 97.88 206 ALA A N 1
ATOM 1537 C CA . ALA A 1 206 ? 3.487 -16.964 6.255 1.00 97.88 206 ALA A CA 1
ATOM 1538 C C . ALA A 1 206 ? 3.306 -15.444 6.067 1.00 97.88 206 ALA A C 1
ATOM 1540 O O . ALA A 1 206 ? 2.242 -14.901 6.364 1.00 97.88 206 ALA A O 1
ATOM 1541 N N . GLN A 1 207 ? 4.320 -14.764 5.526 1.00 98.56 207 GLN A N 1
ATOM 1542 C CA . GLN A 1 207 ? 4.259 -13.344 5.219 1.00 98.56 207 GLN A CA 1
ATOM 1543 C C . GLN A 1 207 ? 3.326 -13.069 4.046 1.00 98.56 207 GLN A C 1
ATOM 1545 O O . GLN A 1 207 ? 3.162 -13.910 3.154 1.00 98.56 207 GLN A O 1
ATOM 1550 N N . LYS A 1 208 ? 2.768 -11.859 4.004 1.00 98.88 208 LYS A N 1
ATOM 1551 C CA . LYS A 1 208 ? 1.935 -11.401 2.888 1.00 98.88 208 LYS A CA 1
ATOM 1552 C C . LYS A 1 208 ? 2.430 -10.071 2.356 1.00 98.88 208 LYS A C 1
ATOM 1554 O O . LYS A 1 208 ? 2.694 -9.160 3.132 1.00 98.88 208 LYS A O 1
ATOM 1559 N N . THR A 1 209 ? 2.531 -9.937 1.041 1.00 98.94 209 THR A N 1
ATOM 1560 C CA . THR A 1 209 ? 3.017 -8.700 0.429 1.00 98.94 209 THR A CA 1
ATOM 1561 C C . THR A 1 209 ? 2.168 -8.242 -0.740 1.00 98.94 209 THR A C 1
ATOM 1563 O O . THR A 1 209 ? 1.526 -9.051 -1.413 1.00 98.94 209 THR A O 1
ATOM 1566 N N . PHE A 1 210 ? 2.197 -6.935 -0.982 1.00 98.94 210 PHE A N 1
ATOM 1567 C CA . PHE A 1 210 ? 1.716 -6.297 -2.197 1.00 98.94 210 PHE A CA 1
ATOM 1568 C C . PHE A 1 210 ? 2.716 -5.210 -2.607 1.00 98.94 210 PHE A C 1
ATOM 1570 O O . PHE A 1 210 ? 2.863 -4.216 -1.900 1.00 98.94 210 PHE A O 1
ATOM 1577 N N . ALA A 1 211 ? 3.427 -5.425 -3.714 1.00 98.88 211 ALA A N 1
ATOM 1578 C CA . ALA A 1 211 ? 4.308 -4.438 -4.336 1.00 98.88 211 ALA A CA 1
ATOM 1579 C C . ALA A 1 211 ? 3.571 -3.724 -5.470 1.00 98.88 211 ALA A C 1
ATOM 1581 O O . ALA A 1 211 ? 2.893 -4.396 -6.254 1.00 98.88 211 ALA A O 1
ATOM 1582 N N . PHE A 1 212 ? 3.733 -2.405 -5.583 1.00 98.88 212 PHE A N 1
ATOM 1583 C CA . PHE A 1 212 ? 3.091 -1.597 -6.618 1.00 98.88 212 PHE A CA 1
ATOM 1584 C C . PHE A 1 212 ? 3.988 -0.462 -7.128 1.00 98.88 212 PHE A C 1
ATOM 1586 O O . PHE A 1 212 ? 4.529 0.311 -6.347 1.00 98.88 212 PHE A O 1
ATOM 1593 N N . SER A 1 213 ? 4.130 -0.329 -8.445 1.00 98.62 213 SER A N 1
ATOM 1594 C CA . SER A 1 213 ? 5.022 0.674 -9.048 1.00 98.62 213 SER A CA 1
ATOM 1595 C C . SER A 1 213 ? 4.386 2.059 -9.212 1.00 98.62 213 SER A C 1
ATOM 1597 O O . SER A 1 213 ? 5.074 3.010 -9.569 1.00 98.62 213 SER A O 1
ATOM 1599 N N . TYR A 1 214 ? 3.083 2.200 -8.970 1.00 98.62 214 TYR A N 1
ATOM 1600 C CA . TYR A 1 214 ? 2.375 3.482 -9.031 1.00 98.62 214 TYR A CA 1
ATOM 1601 C C . TYR A 1 214 ? 1.885 3.901 -7.646 1.00 98.62 214 TYR A C 1
ATOM 1603 O O . TYR A 1 214 ? 1.720 3.064 -6.759 1.00 98.62 214 TYR A O 1
ATOM 1611 N N . ALA A 1 215 ? 1.600 5.188 -7.487 1.00 98.12 215 ALA A N 1
ATOM 1612 C CA . ALA A 1 215 ? 0.974 5.726 -6.293 1.00 98.12 215 ALA A CA 1
ATOM 1613 C C . ALA A 1 215 ? -0.518 5.368 -6.273 1.00 98.12 215 ALA A C 1
ATOM 1615 O O . ALA A 1 215 ? -1.298 5.805 -7.126 1.00 98.12 215 ALA A O 1
ATOM 1616 N N . LEU A 1 216 ? -0.944 4.583 -5.284 1.00 98.56 216 LEU A N 1
ATOM 1617 C CA . LEU A 1 216 ? -2.341 4.185 -5.124 1.00 98.56 216 LEU A CA 1
ATOM 1618 C C . LEU A 1 216 ? -3.279 5.385 -4.999 1.00 98.56 216 LEU A C 1
ATOM 1620 O O . LEU A 1 216 ? -4.343 5.385 -5.613 1.00 98.56 216 LEU A O 1
ATOM 1624 N N . ALA A 1 217 ? -2.897 6.407 -4.235 1.00 97.88 217 ALA A N 1
ATOM 1625 C CA . ALA A 1 217 ? -3.698 7.609 -4.044 1.00 97.88 217 ALA A CA 1
ATOM 1626 C C . ALA A 1 217 ? -3.932 8.378 -5.346 1.00 97.88 217 ALA A C 1
ATOM 1628 O O . ALA A 1 217 ? -4.901 9.124 -5.428 1.00 97.88 217 ALA A O 1
ATOM 1629 N N . GLU A 1 218 ? -3.125 8.157 -6.379 1.00 98.00 218 GLU A N 1
ATOM 1630 C CA . GLU A 1 218 ? -3.238 8.882 -7.639 1.00 98.00 218 GLU A CA 1
ATOM 1631 C C . GLU A 1 218 ? -4.097 8.162 -8.681 1.00 98.00 218 GLU A C 1
ATOM 1633 O O . GLU A 1 218 ? -4.366 8.716 -9.743 1.00 98.00 218 GLU A O 1
ATOM 1638 N N . LEU A 1 219 ? -4.563 6.935 -8.435 1.00 98.38 219 LEU A N 1
ATOM 1639 C CA . LEU A 1 219 ? -5.411 6.250 -9.413 1.00 98.38 219 LEU A CA 1
ATOM 1640 C C . LEU A 1 219 ? -6.753 6.975 -9.602 1.00 98.38 219 LEU A C 1
ATOM 1642 O O . LEU A 1 219 ? -7.420 7.350 -8.637 1.00 98.38 219 LEU A O 1
ATOM 1646 N N . ASN A 1 220 ? -7.190 7.120 -10.854 1.00 98.19 220 ASN A N 1
ATOM 1647 C CA . ASN A 1 220 ? -8.495 7.706 -11.144 1.00 98.19 220 ASN A CA 1
ATOM 1648 C C . ASN A 1 220 ? -9.591 6.646 -11.004 1.00 98.19 220 ASN A C 1
ATOM 1650 O O . ASN A 1 220 ? -9.659 5.697 -11.787 1.00 98.19 220 ASN A O 1
ATOM 1654 N N . ASP A 1 221 ? -10.459 6.826 -10.011 1.00 97.69 221 ASP A N 1
ATOM 1655 C CA . ASP A 1 221 ? -11.561 5.908 -9.731 1.00 97.69 221 ASP A CA 1
ATOM 1656 C C . ASP A 1 221 ? -12.574 5.853 -10.892 1.00 97.69 221 ASP A C 1
ATOM 1658 O O . ASP A 1 221 ? -12.941 6.872 -11.480 1.00 97.69 221 ASP A O 1
ATOM 1662 N N . SER A 1 222 ? -13.080 4.656 -11.195 1.00 93.88 222 SER A N 1
ATOM 1663 C CA . SER A 1 222 ? -14.144 4.426 -12.175 1.00 93.88 222 SER A CA 1
ATOM 1664 C C . SER A 1 222 ? -15.002 3.220 -11.784 1.00 93.88 222 SER A C 1
ATOM 1666 O O . SER A 1 222 ? -14.582 2.063 -11.872 1.00 93.88 222 SER A O 1
ATOM 1668 N N . GLY A 1 223 ? -16.236 3.484 -11.344 1.00 91.81 223 GLY A N 1
ATOM 1669 C CA . GLY A 1 223 ? -17.175 2.444 -10.920 1.00 91.81 223 GLY A CA 1
ATOM 1670 C C . GLY A 1 223 ? -16.613 1.572 -9.789 1.00 91.81 223 GLY A C 1
ATOM 1671 O O . GLY A 1 223 ? -16.212 2.070 -8.737 1.00 91.81 223 GLY A O 1
ATOM 1672 N N . SER A 1 224 ? -16.582 0.253 -10.001 1.00 90.12 224 SER A N 1
ATOM 1673 C CA . SER A 1 224 ? -16.016 -0.711 -9.045 1.00 90.12 224 SER A CA 1
ATOM 1674 C C . SER A 1 224 ? -14.485 -0.711 -8.994 1.00 90.12 224 SER A C 1
ATOM 1676 O O . SER A 1 224 ? -13.911 -1.265 -8.060 1.00 90.12 224 SER A O 1
ATOM 1678 N N . SER A 1 225 ? -13.821 -0.100 -9.975 1.00 96.44 225 SER A N 1
ATOM 1679 C CA . SER A 1 225 ? -12.370 0.083 -9.986 1.00 96.44 225 SER A CA 1
ATOM 1680 C C . SER A 1 225 ? -12.042 1.361 -9.233 1.00 96.44 225 SER A C 1
ATOM 1682 O O . SER A 1 225 ? -12.014 2.442 -9.816 1.00 96.44 225 SER A O 1
ATOM 1684 N N . ASN A 1 226 ? -11.864 1.259 -7.921 1.00 97.06 226 ASN A N 1
ATOM 1685 C CA . ASN A 1 226 ? -11.546 2.416 -7.096 1.00 97.06 226 ASN A CA 1
ATOM 1686 C C . ASN A 1 226 ? -10.508 2.089 -6.020 1.00 97.06 226 ASN A C 1
ATOM 1688 O O . ASN A 1 226 ? -10.351 0.940 -5.598 1.00 97.06 226 ASN A O 1
ATOM 1692 N N . ARG A 1 227 ? -9.796 3.124 -5.581 1.00 98.19 227 ARG A N 1
ATOM 1693 C CA . ARG A 1 227 ? -8.678 3.043 -4.633 1.00 98.19 227 ARG A CA 1
ATOM 1694 C C . ARG A 1 227 ? -9.091 2.485 -3.273 1.00 98.19 227 ARG A C 1
ATOM 1696 O O . ARG A 1 227 ? -8.359 1.697 -2.680 1.00 98.19 227 ARG A O 1
ATOM 1703 N N . GLN A 1 228 ? -10.282 2.845 -2.796 1.00 97.75 228 GLN A N 1
ATOM 1704 C CA . GLN A 1 228 ? -10.813 2.347 -1.522 1.00 97.75 228 GLN A CA 1
ATOM 1705 C C . GLN A 1 228 ? -11.095 0.839 -1.578 1.00 97.75 228 GLN A C 1
ATOM 1707 O O . GLN A 1 228 ? -10.789 0.125 -0.628 1.00 97.75 228 GLN A O 1
ATOM 1712 N N . ALA A 1 229 ? -11.601 0.328 -2.703 1.00 97.94 229 ALA A N 1
ATOM 1713 C CA . ALA A 1 229 ? -11.819 -1.102 -2.903 1.00 97.94 229 ALA A CA 1
ATOM 1714 C C . ALA A 1 229 ? -10.501 -1.894 -2.902 1.00 97.94 229 ALA A C 1
ATOM 1716 O O . ALA A 1 229 ? -10.462 -3.000 -2.366 1.00 97.94 229 ALA A O 1
ATOM 1717 N N . ILE A 1 230 ? -9.408 -1.329 -3.434 1.00 98.62 230 ILE A N 1
ATOM 1718 C CA . ILE A 1 230 ? -8.075 -1.946 -3.329 1.00 98.62 230 ILE A CA 1
ATOM 1719 C C . ILE A 1 230 ? -7.667 -2.069 -1.857 1.00 98.62 230 ILE A C 1
ATOM 1721 O O . ILE A 1 230 ? -7.268 -3.152 -1.431 1.00 98.62 230 ILE A O 1
ATOM 1725 N N . LEU A 1 231 ? -7.811 -1.003 -1.061 1.00 98.69 231 LEU A N 1
ATOM 1726 C CA . LEU A 1 231 ? -7.479 -1.047 0.367 1.00 98.69 231 LEU A CA 1
ATOM 1727 C C . LEU A 1 231 ? -8.371 -2.012 1.153 1.00 98.69 231 LEU A C 1
ATOM 1729 O O . LEU A 1 231 ? -7.863 -2.752 1.993 1.00 98.69 231 LEU A O 1
ATOM 1733 N N . ALA A 1 232 ? -9.669 -2.078 0.850 1.00 97.50 232 ALA A N 1
ATOM 1734 C CA . ALA A 1 232 ? -10.575 -3.070 1.429 1.00 97.50 232 ALA A CA 1
ATOM 1735 C C . ALA A 1 232 ? -10.106 -4.503 1.136 1.00 97.50 232 ALA A C 1
ATOM 1737 O O . ALA A 1 232 ? -10.043 -5.350 2.029 1.00 97.50 232 ALA A O 1
ATOM 1738 N N . ASN A 1 233 ? -9.721 -4.768 -0.112 1.00 98.50 233 ASN A N 1
ATOM 1739 C CA . ASN A 1 233 ? -9.230 -6.078 -0.518 1.00 98.50 233 ASN A CA 1
ATOM 1740 C C . ASN A 1 233 ? -7.864 -6.399 0.101 1.00 98.50 233 ASN A C 1
ATOM 1742 O O . ASN A 1 233 ? -7.631 -7.551 0.460 1.00 98.50 233 ASN A O 1
ATOM 1746 N N . LEU A 1 234 ? -6.988 -5.407 0.282 1.00 98.69 234 LEU A N 1
ATOM 1747 C CA . LEU A 1 234 ? -5.717 -5.564 0.994 1.00 98.69 234 LEU A CA 1
ATOM 1748 C C . LEU A 1 234 ? -5.924 -5.873 2.477 1.00 98.69 234 LEU A C 1
ATOM 1750 O O . LEU A 1 234 ? -5.283 -6.785 2.986 1.00 98.69 234 LEU A O 1
ATOM 1754 N N . VAL A 1 235 ? -6.846 -5.183 3.153 1.00 97.75 235 VAL A N 1
ATOM 1755 C CA . VAL A 1 235 ? -7.230 -5.473 4.546 1.00 97.75 235 VAL A CA 1
ATOM 1756 C C . VAL A 1 235 ? -7.687 -6.926 4.692 1.00 97.75 235 VAL A C 1
ATOM 1758 O O . VAL A 1 235 ? -7.215 -7.632 5.584 1.00 97.75 235 VAL A O 1
ATOM 1761 N N . ASN A 1 236 ? -8.532 -7.401 3.771 1.00 97.19 236 ASN A N 1
ATOM 1762 C CA . ASN A 1 236 ? -8.987 -8.792 3.747 1.00 97.19 236 ASN A CA 1
ATOM 1763 C C . ASN A 1 236 ? -7.844 -9.769 3.447 1.00 97.19 236 ASN A C 1
ATOM 1765 O O . ASN A 1 236 ? -7.689 -10.773 4.137 1.00 97.19 236 ASN A O 1
ATOM 1769 N N . PHE A 1 237 ? -7.014 -9.474 2.445 1.00 98.56 237 PHE A N 1
ATOM 1770 C CA . PHE A 1 237 ? -5.863 -10.301 2.086 1.00 98.56 237 PHE A CA 1
ATOM 1771 C C . PHE A 1 237 ? -4.873 -10.421 3.242 1.00 98.56 237 PHE A C 1
ATOM 1773 O O . PHE A 1 237 ? -4.389 -11.515 3.524 1.00 98.56 237 PHE A O 1
ATOM 1780 N N . PHE A 1 238 ? -4.615 -9.327 3.953 1.00 98.44 238 PHE A N 1
ATOM 1781 C CA . PHE A 1 238 ? -3.772 -9.286 5.141 1.00 98.44 238 PHE A CA 1
ATOM 1782 C C . PHE A 1 238 ? -4.458 -9.823 6.406 1.00 98.44 238 PHE A C 1
ATOM 1784 O O . PHE A 1 238 ? -3.800 -9.918 7.442 1.00 98.44 238 PHE A O 1
ATOM 1791 N N . GLU A 1 239 ? -5.730 -10.228 6.331 1.00 96.44 239 GLU A N 1
ATOM 1792 C CA . GLU A 1 239 ? -6.503 -10.759 7.463 1.00 96.44 239 GLU A CA 1
ATOM 1793 C C . GLU A 1 239 ? -6.445 -9.817 8.678 1.00 96.44 239 GLU A C 1
ATOM 1795 O O . GLU A 1 239 ? -6.194 -10.237 9.811 1.00 96.44 239 GLU A O 1
ATOM 1800 N N . LEU A 1 240 ? -6.594 -8.513 8.428 1.00 93.81 240 LEU A N 1
ATOM 1801 C CA . LEU A 1 240 ? -6.561 -7.497 9.477 1.00 93.81 240 LEU A CA 1
ATOM 1802 C C . LEU A 1 240 ? -7.941 -7.358 10.117 1.00 93.81 240 LEU A C 1
ATOM 1804 O O . LEU A 1 240 ? -8.955 -7.296 9.425 1.00 93.81 240 LEU A O 1
ATOM 1808 N N . ASN A 1 241 ? -7.964 -7.265 11.446 1.00 86.06 241 ASN A N 1
ATOM 1809 C CA . ASN A 1 241 ? -9.194 -7.138 12.220 1.00 86.06 241 ASN A CA 1
ATOM 1810 C C . ASN A 1 241 ? -9.289 -5.732 12.814 1.00 86.06 241 ASN A C 1
ATOM 1812 O O . ASN A 1 241 ? -8.450 -5.340 13.624 1.00 86.06 241 ASN A O 1
ATOM 1816 N N . ALA A 1 242 ? -10.308 -4.977 12.404 1.00 81.38 242 ALA A N 1
ATOM 1817 C CA . ALA A 1 242 ? -10.581 -3.658 12.960 1.00 81.38 242 ALA A CA 1
ATOM 1818 C C . ALA A 1 242 ? -11.159 -3.768 14.379 1.00 81.38 242 ALA A C 1
ATOM 1820 O O . ALA A 1 242 ? -11.888 -4.711 14.702 1.00 81.38 242 ALA A O 1
ATOM 1821 N N . VAL A 1 243 ? -10.882 -2.769 15.217 1.00 73.75 243 VAL A N 1
ATOM 1822 C CA . VAL A 1 243 ? -11.554 -2.597 16.509 1.00 73.75 243 VAL A CA 1
ATOM 1823 C C . VAL A 1 243 ? -12.739 -1.668 16.316 1.00 73.75 243 VAL A C 1
ATOM 1825 O O . VAL A 1 243 ? -12.597 -0.451 16.253 1.00 73.75 243 VAL A O 1
ATOM 1828 N N . LEU A 1 244 ? -13.933 -2.243 16.218 1.00 73.25 244 LEU A N 1
ATOM 1829 C CA . LEU A 1 244 ? -15.148 -1.456 16.039 1.00 73.25 244 LEU A CA 1
ATOM 1830 C C . LEU A 1 244 ? -15.600 -0.828 17.371 1.00 73.25 244 LEU A C 1
ATOM 1832 O O . LEU A 1 244 ? -15.382 -1.418 18.440 1.00 73.25 244 LEU A O 1
ATOM 1836 N N . PRO A 1 245 ? -16.200 0.376 17.344 1.00 76.06 245 PRO A N 1
ATOM 1837 C CA . PRO A 1 245 ? -16.928 0.883 18.497 1.00 76.06 245 PRO A CA 1
ATOM 1838 C C . PRO A 1 245 ? -18.162 0.007 18.747 1.00 76.06 245 PRO A C 1
ATOM 1840 O O . PRO A 1 245 ? -18.759 -0.528 17.814 1.00 76.06 245 PRO A O 1
ATOM 1843 N N . ASP A 1 246 ? -18.557 -0.108 20.008 1.00 83.69 246 ASP A N 1
ATOM 1844 C CA . ASP A 1 246 ? -19.801 -0.762 20.413 1.00 83.69 246 ASP A CA 1
ATOM 1845 C C . ASP A 1 246 ? -20.480 0.132 21.445 1.00 83.69 246 ASP A C 1
ATOM 1847 O O . ASP A 1 246 ? -19.821 0.693 22.324 1.00 83.69 246 ASP A O 1
ATOM 1851 N N . ILE A 1 247 ? -21.785 0.327 21.300 1.00 86.50 247 ILE A N 1
ATOM 1852 C CA . ILE A 1 247 ? -22.542 1.301 22.079 1.00 86.50 247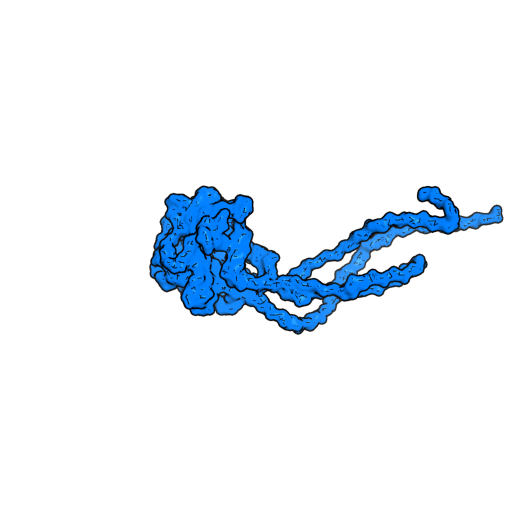 ILE A CA 1
ATOM 1853 C C . ILE A 1 247 ? -23.381 0.591 23.133 1.00 86.50 247 ILE A C 1
ATOM 1855 O O . ILE A 1 247 ? -24.174 -0.300 22.842 1.00 86.50 247 ILE A O 1
ATOM 1859 N N . SER A 1 248 ? -23.258 1.047 24.374 1.00 89.38 248 SER A N 1
ATOM 1860 C CA . SER A 1 248 ? -24.153 0.661 25.457 1.00 89.38 248 SER A CA 1
ATOM 1861 C C . SER A 1 248 ? -24.905 1.885 25.961 1.00 89.38 248 SER A C 1
ATOM 1863 O O . SER A 1 248 ? -24.323 2.945 26.195 1.00 89.38 248 SER A O 1
ATOM 1865 N N . VAL A 1 249 ? -26.224 1.741 26.097 1.00 89.75 249 VAL A N 1
ATOM 1866 C CA . VAL A 1 249 ? -27.133 2.808 26.523 1.00 89.75 249 VAL A CA 1
ATOM 1867 C C . VAL A 1 249 ? -27.945 2.321 27.718 1.00 89.75 249 VAL A C 1
ATOM 1869 O O . VAL A 1 249 ? -28.569 1.261 27.661 1.00 89.75 249 VAL A O 1
ATOM 1872 N N . SER A 1 250 ? -27.949 3.090 28.809 1.00 89.31 250 SER A N 1
ATOM 1873 C CA . SER A 1 250 ? -28.684 2.740 30.027 1.00 89.31 250 SER A CA 1
ATOM 1874 C C . SER A 1 250 ? -29.249 3.973 30.747 1.00 89.31 250 SER A C 1
ATOM 1876 O O . SER A 1 250 ? -28.493 4.906 31.019 1.00 89.31 250 SER A O 1
ATOM 1878 N N . PRO A 1 251 ? -30.542 3.992 31.116 1.00 90.50 251 PRO A N 1
ATOM 1879 C CA . PRO A 1 251 ? -31.541 2.957 30.838 1.00 90.50 251 PRO A CA 1
ATOM 1880 C C . PRO A 1 251 ? -31.929 2.921 29.349 1.00 90.50 251 PRO A C 1
ATOM 1882 O O . PRO A 1 251 ? -31.824 3.922 28.648 1.00 90.50 251 PRO A O 1
ATOM 1885 N N . SER A 1 252 ? -32.420 1.776 28.864 1.00 85.69 252 SER A N 1
ATOM 1886 C CA . SER A 1 252 ? -32.866 1.615 27.466 1.00 85.69 252 SER A CA 1
ATOM 1887 C C . SER A 1 252 ? -34.148 2.388 27.132 1.00 85.69 252 SER A C 1
ATOM 1889 O O . SER A 1 252 ? -34.511 2.521 25.967 1.00 85.69 252 SER A O 1
ATOM 1891 N N . SER A 1 253 ? -34.848 2.897 28.148 1.00 84.00 253 SER A N 1
ATOM 1892 C CA . SER A 1 253 ? -35.985 3.801 27.998 1.00 84.00 253 SER A CA 1
ATOM 1893 C C . SER A 1 253 ? -36.071 4.757 29.183 1.00 84.00 253 SER A C 1
ATOM 1895 O O . SER A 1 253 ? -35.698 4.418 30.309 1.00 84.00 253 SER A O 1
ATOM 1897 N N . ILE A 1 254 ? -36.589 5.956 28.928 1.00 82.50 254 ILE A N 1
ATOM 1898 C CA . ILE A 1 254 ? -36.926 6.946 29.949 1.00 82.50 254 ILE A CA 1
ATOM 1899 C C . ILE A 1 254 ? -38.425 7.209 29.833 1.00 82.50 254 ILE A C 1
ATOM 1901 O O . ILE A 1 254 ? -38.908 7.583 28.770 1.00 82.50 254 ILE A O 1
ATOM 1905 N N . ASN A 1 255 ? -39.154 7.013 30.930 1.00 85.50 255 ASN A N 1
ATOM 1906 C CA . ASN A 1 255 ? -40.584 7.296 31.019 1.00 85.50 255 ASN A CA 1
ATOM 1907 C C . ASN A 1 255 ? -40.812 8.355 32.093 1.00 85.50 255 ASN A C 1
ATOM 1909 O O . ASN A 1 255 ? -40.245 8.265 33.184 1.00 85.50 255 ASN A O 1
ATOM 1913 N N . ILE A 1 256 ? -41.636 9.353 31.783 1.00 81.12 256 ILE A N 1
ATOM 1914 C CA . ILE A 1 256 ? -41.917 10.477 32.674 1.00 81.12 256 ILE A CA 1
ATOM 1915 C C . ILE A 1 256 ? -43.428 10.725 32.689 1.00 81.12 256 ILE A C 1
ATOM 1917 O O . ILE A 1 256 ? -44.072 10.745 31.643 1.00 81.12 256 ILE A O 1
ATOM 1921 N N . SER A 1 257 ? -43.989 10.918 33.884 1.00 87.06 257 SER A N 1
ATOM 1922 C CA . SER A 1 257 ? -45.382 11.317 34.098 1.00 87.06 257 SER A CA 1
ATOM 1923 C C . SER A 1 257 ? -45.399 12.526 35.022 1.00 87.06 257 SER A C 1
ATOM 1925 O O . SER A 1 257 ? -44.884 12.453 36.137 1.00 87.06 257 SER A O 1
ATOM 1927 N N . MET A 1 258 ? -45.970 13.639 34.563 1.00 86.62 258 MET A N 1
ATOM 1928 C CA . MET A 1 258 ? -45.874 14.933 35.240 1.00 86.62 258 MET A CA 1
ATOM 1929 C C . MET A 1 258 ? -47.207 15.677 35.249 1.00 86.62 258 MET A C 1
ATOM 1931 O O . MET A 1 258 ? -47.981 15.610 34.295 1.00 86.62 258 MET A O 1
ATOM 1935 N N . PHE A 1 259 ? -47.446 16.431 36.322 1.00 88.50 259 PHE A N 1
ATOM 1936 C CA . PHE A 1 259 ? -48.533 17.406 36.390 1.00 88.50 259 PHE A CA 1
ATOM 1937 C C . PHE A 1 259 ? -48.146 18.718 35.686 1.00 88.50 259 PHE A C 1
ATOM 1939 O O . PHE A 1 259 ? -46.952 19.011 35.558 1.00 88.50 259 PHE A O 1
ATOM 1946 N N . PRO A 1 260 ? -49.125 19.546 35.270 1.00 85.25 260 PRO A N 1
ATOM 1947 C CA . PRO A 1 260 ? -48.846 20.858 34.694 1.00 85.25 260 PRO A CA 1
ATOM 1948 C C . PRO A 1 260 ? -47.949 21.709 35.601 1.00 85.25 260 PRO A C 1
ATOM 1950 O O . PRO A 1 260 ? -48.236 21.884 36.784 1.00 85.25 260 PRO A O 1
ATOM 1953 N N . GLY A 1 261 ? -46.866 22.239 35.032 1.00 86.38 261 GLY A N 1
ATOM 1954 C CA . GLY A 1 261 ? -45.903 23.086 35.740 1.00 86.38 261 GLY A CA 1
ATOM 1955 C C . GLY A 1 261 ? -44.846 22.343 36.566 1.00 86.38 261 GLY A C 1
ATOM 1956 O O . GLY A 1 261 ? -43.984 23.000 37.142 1.00 86.38 261 GLY A O 1
ATOM 1957 N N . ALA A 1 262 ? -44.873 21.007 36.626 1.00 88.44 262 ALA A N 1
ATOM 1958 C CA . ALA A 1 262 ? -43.787 20.236 37.228 1.00 88.44 262 ALA A CA 1
ATOM 1959 C C . ALA A 1 262 ? -42.543 20.205 36.316 1.00 88.44 262 ALA A C 1
ATOM 1961 O O . ALA A 1 262 ? -42.642 20.442 35.111 1.00 88.44 262 ALA A O 1
ATOM 1962 N N . SER A 1 263 ? -41.385 19.848 36.878 1.00 88.12 263 SER A N 1
ATOM 1963 C CA . SER A 1 263 ? -40.159 19.487 36.151 1.00 88.12 263 SER A CA 1
ATOM 1964 C C . SER A 1 263 ? -39.612 18.148 36.664 1.00 88.12 263 SER A C 1
ATOM 1966 O O . SER A 1 263 ? -39.825 17.795 37.824 1.00 88.12 263 SER A O 1
ATOM 1968 N N . ASP A 1 264 ? -38.935 17.388 35.800 1.00 86.44 264 ASP A N 1
ATOM 1969 C CA . ASP A 1 264 ? -38.249 16.137 36.152 1.00 86.44 264 ASP A CA 1
ATOM 1970 C C . ASP A 1 264 ? -36.893 16.073 35.434 1.00 86.44 264 ASP A C 1
ATOM 1972 O O . ASP A 1 264 ? -36.737 16.614 34.338 1.00 86.44 264 ASP A O 1
ATOM 1976 N N . GLN A 1 265 ? -35.911 15.417 36.052 1.00 87.12 265 GLN A N 1
ATOM 1977 C CA . GLN A 1 265 ? -34.576 15.213 35.490 1.00 87.12 265 GLN A CA 1
ATOM 1978 C C . GLN A 1 265 ? -34.219 13.727 35.548 1.00 87.12 265 GLN A C 1
ATOM 1980 O O . GLN A 1 265 ? -34.393 13.051 36.568 1.00 87.12 265 GLN A O 1
ATOM 1985 N N . ARG A 1 266 ? -33.706 13.210 34.429 1.00 83.25 266 ARG A N 1
ATOM 1986 C CA . ARG A 1 266 ? -33.277 11.817 34.272 1.00 83.25 266 ARG A CA 1
ATOM 1987 C C . ARG A 1 266 ? -31.912 11.773 33.599 1.00 83.25 266 ARG A C 1
ATOM 1989 O O . ARG A 1 266 ? -31.600 12.627 32.775 1.00 83.25 266 ARG A O 1
ATOM 1996 N N . THR A 1 267 ? -31.121 10.768 33.955 1.00 86.75 267 THR A N 1
ATOM 1997 C CA . THR A 1 267 ? -29.794 10.535 33.379 1.00 86.75 267 THR A CA 1
ATOM 1998 C C . THR A 1 267 ? -29.868 9.386 32.384 1.00 86.75 267 THR A C 1
ATOM 2000 O O . THR A 1 267 ? -30.388 8.320 32.713 1.00 86.75 267 THR A O 1
ATOM 2003 N N . LEU A 1 268 ? -29.320 9.609 31.191 1.00 85.25 268 LEU A N 1
ATOM 2004 C CA . LEU A 1 268 ? -29.016 8.579 30.206 1.00 85.25 268 LEU A CA 1
ATOM 2005 C C . LEU A 1 268 ? -27.499 8.402 30.172 1.00 85.25 268 LEU A C 1
ATOM 2007 O O . LEU A 1 268 ? -26.774 9.357 29.906 1.00 85.25 268 LEU A O 1
ATOM 2011 N N . ASN A 1 269 ? -27.025 7.194 30.438 1.00 86.00 269 ASN A N 1
ATOM 2012 C CA . ASN A 1 269 ? -25.625 6.844 30.280 1.00 86.00 269 ASN A CA 1
ATOM 2013 C C . ASN A 1 269 ? -25.421 6.266 28.885 1.00 86.00 269 ASN A C 1
ATOM 2015 O O . ASN A 1 269 ? -26.071 5.286 28.522 1.00 86.00 269 ASN A O 1
ATOM 2019 N N . ILE A 1 270 ? -24.499 6.864 28.139 1.00 87.00 270 ILE A N 1
ATOM 2020 C CA . ILE A 1 270 ? -23.995 6.344 26.872 1.00 87.00 270 ILE A CA 1
ATOM 2021 C C . ILE A 1 270 ? -22.534 5.989 27.111 1.00 87.00 270 ILE A C 1
ATOM 2023 O O . ILE A 1 270 ? -21.754 6.830 27.561 1.00 87.00 270 ILE A O 1
ATOM 2027 N N . SER A 1 271 ? -22.164 4.746 26.836 1.00 84.00 271 SER A N 1
ATOM 2028 C CA . SER A 1 271 ? -20.783 4.293 26.913 1.00 84.00 271 SER A CA 1
ATOM 2029 C C . SER A 1 271 ? -20.361 3.604 25.625 1.00 84.00 271 SER A C 1
ATOM 2031 O O . SER A 1 271 ? -21.150 2.948 24.947 1.00 84.00 271 SER A O 1
ATOM 2033 N N . ASN A 1 272 ? -19.081 3.763 25.306 1.00 82.81 272 ASN A N 1
ATOM 2034 C CA . ASN A 1 272 ? -18.413 2.959 24.302 1.00 82.81 272 ASN A CA 1
ATOM 2035 C C . ASN A 1 272 ? -17.822 1.731 24.993 1.00 82.81 272 ASN A C 1
ATOM 2037 O O . ASN A 1 272 ? -16.900 1.858 25.801 1.00 82.81 272 ASN A O 1
ATOM 2041 N N . VAL A 1 273 ? -18.398 0.569 24.718 1.00 84.31 273 VAL A N 1
ATOM 2042 C CA . VAL A 1 273 ? -17.935 -0.730 25.219 1.00 84.31 273 VAL A CA 1
ATOM 2043 C C . VAL A 1 273 ? -17.093 -1.479 24.180 1.00 84.31 273 VAL A C 1
ATOM 2045 O O . VAL A 1 273 ? -16.550 -2.537 24.490 1.00 84.31 273 VAL A O 1
ATOM 2048 N N . GLY A 1 274 ? -16.946 -0.916 22.976 1.00 75.62 274 GLY A N 1
ATOM 2049 C CA . GLY A 1 274 ? -16.066 -1.423 21.928 1.00 75.62 274 GLY A CA 1
ATOM 2050 C C . GLY A 1 274 ? -14.652 -0.849 21.996 1.00 75.62 274 GLY A C 1
ATOM 2051 O O . GLY A 1 274 ? -14.302 -0.074 22.887 1.00 75.62 274 GLY A O 1
ATOM 2052 N N . GLY A 1 275 ? -13.819 -1.256 21.037 1.00 65.44 275 GLY A N 1
ATOM 2053 C CA . GLY A 1 275 ? -12.414 -0.842 20.960 1.00 65.44 275 GLY A CA 1
ATOM 2054 C C . GLY A 1 275 ? -12.161 0.397 20.093 1.00 65.44 275 GLY A C 1
ATOM 2055 O O . GLY A 1 275 ? -11.119 1.030 20.251 1.00 65.44 275 GLY A O 1
ATOM 2056 N N . GLY A 1 276 ? -13.087 0.733 19.189 1.00 68.88 276 GLY A N 1
ATOM 2057 C CA . GLY A 1 276 ? -12.971 1.871 18.265 1.00 68.88 276 GLY A CA 1
ATOM 2058 C C . GLY A 1 276 ? -13.502 3.185 18.838 1.00 68.88 276 GLY A C 1
ATOM 2059 O O . GLY A 1 276 ? -14.090 3.197 19.911 1.00 68.88 276 GLY A O 1
ATOM 2060 N N . THR A 1 277 ? -13.338 4.305 18.130 1.00 72.81 277 THR A N 1
ATOM 2061 C CA . THR A 1 277 ? -13.918 5.602 18.534 1.00 72.81 277 THR A CA 1
ATOM 2062 C C . THR A 1 277 ? -15.427 5.622 18.286 1.00 72.81 277 THR A C 1
ATOM 2064 O O . THR A 1 277 ? -15.875 5.441 17.157 1.00 72.81 277 THR A O 1
ATOM 2067 N N . LEU A 1 278 ? -16.224 5.875 19.329 1.00 76.31 278 LEU A N 1
ATOM 2068 C CA . LEU A 1 278 ? -17.673 6.048 19.207 1.00 76.31 278 LEU A CA 1
ATOM 2069 C C . LEU A 1 278 ? -18.012 7.521 18.943 1.00 76.31 278 LEU A C 1
ATOM 2071 O O . LEU A 1 278 ? -17.945 8.345 19.856 1.00 76.31 278 LEU A O 1
ATOM 2075 N N . ASN A 1 279 ? -18.429 7.825 17.716 1.00 77.69 279 ASN A N 1
ATOM 2076 C CA . ASN A 1 279 ? -19.057 9.099 17.367 1.00 77.69 279 ASN A CA 1
ATOM 2077 C C . ASN A 1 279 ? -20.574 8.957 17.536 1.00 77.69 279 ASN A C 1
ATOM 2079 O O . ASN A 1 279 ? -21.168 8.033 16.980 1.00 77.69 279 ASN A O 1
ATOM 2083 N N . TRP A 1 280 ? -21.199 9.836 18.317 1.00 76.25 280 TRP A N 1
ATOM 2084 C CA . TRP A 1 280 ? -22.631 9.776 18.604 1.00 76.25 280 TRP A CA 1
ATOM 2085 C C . TRP A 1 280 ? -23.251 11.172 18.604 1.00 76.25 280 TRP A C 1
ATOM 2087 O O . TRP A 1 280 ? -22.630 12.133 19.051 1.00 76.25 280 TRP A O 1
ATOM 2097 N N . ASP A 1 281 ? -24.502 11.247 18.151 1.00 78.44 281 ASP A N 1
ATOM 2098 C CA . ASP A 1 281 ? -25.325 12.454 18.134 1.00 78.44 281 ASP A CA 1
ATOM 2099 C C . ASP A 1 281 ? -26.674 12.168 18.803 1.00 78.44 281 ASP A C 1
ATOM 2101 O O . ASP A 1 281 ? -27.254 11.092 18.637 1.00 78.44 281 ASP A O 1
ATOM 2105 N N . ILE A 1 282 ? -27.198 13.144 19.549 1.00 75.62 282 ILE A N 1
ATOM 2106 C CA . ILE A 1 282 ? -28.554 13.100 20.112 1.00 75.62 282 ILE A CA 1
ATOM 2107 C C . ILE A 1 282 ? -29.409 14.132 19.381 1.00 75.62 282 ILE A C 1
ATOM 2109 O O . ILE A 1 282 ? -29.068 15.311 19.336 1.00 75.62 282 ILE A O 1
ATOM 2113 N N . SER A 1 283 ? -30.553 13.696 18.856 1.00 75.25 283 SER A N 1
ATOM 2114 C CA . SER A 1 283 ? -31.577 14.575 18.286 1.00 75.25 283 SER A CA 1
ATOM 2115 C C . SER A 1 283 ? -32.952 14.243 18.863 1.00 75.25 283 SER A C 1
ATOM 2117 O O . SER A 1 283 ? -33.237 13.090 19.190 1.00 75.25 283 SER A O 1
ATOM 2119 N N . SER A 1 284 ? -33.810 15.254 19.011 1.00 73.75 284 SER A N 1
ATOM 2120 C CA . SER A 1 284 ? -35.220 15.074 19.361 1.00 73.75 284 SER A CA 1
ATOM 2121 C C . SER A 1 284 ? -36.079 15.110 18.097 1.00 73.75 284 SER A C 1
ATOM 2123 O O . SER A 1 284 ? -35.929 15.999 17.260 1.00 73.75 284 SER A O 1
ATOM 2125 N N . GLN A 1 285 ? -37.009 14.163 17.960 1.00 56.22 285 GLN A N 1
ATOM 2126 C CA . GLN A 1 285 ? -38.086 14.253 16.972 1.00 56.22 285 GLN A CA 1
ATOM 2127 C C . GLN A 1 285 ? -39.371 14.698 17.670 1.00 56.22 285 GLN A C 1
ATOM 2129 O O . GLN A 1 285 ? -40.083 13.881 18.254 1.00 56.22 285 GLN A O 1
ATOM 2134 N N . ASP A 1 286 ? -39.692 15.990 17.591 1.00 63.50 286 ASP A N 1
ATOM 2135 C CA . ASP A 1 286 ? -41.000 16.493 18.015 1.00 63.50 286 ASP A CA 1
ATOM 2136 C C . ASP A 1 286 ? -42.053 16.113 16.966 1.00 63.50 286 ASP A C 1
ATOM 2138 O O . ASP A 1 286 ? -42.275 16.821 15.986 1.00 63.50 286 ASP A O 1
ATOM 2142 N N . THR A 1 287 ? -42.704 14.964 17.150 1.00 47.72 287 THR A N 1
ATOM 2143 C CA . THR A 1 287 ? -43.814 14.512 16.286 1.00 47.72 287 THR A CA 1
ATOM 2144 C C . THR A 1 287 ? -45.196 14.663 16.919 1.00 47.72 287 THR A C 1
ATOM 2146 O O . THR A 1 287 ? -46.186 14.223 16.338 1.00 47.72 287 THR A O 1
ATOM 2149 N N . GLN A 1 288 ? -45.330 15.343 18.061 1.00 47.97 288 GLN A N 1
ATOM 2150 C CA . GLN A 1 288 ? -46.654 15.612 18.627 1.00 47.97 288 GLN A CA 1
ATOM 2151 C C . GLN A 1 288 ? -47.195 16.978 18.208 1.00 47.97 288 GLN A C 1
ATOM 2153 O O . GLN A 1 288 ? -46.853 18.018 18.765 1.00 47.97 288 GLN A O 1
ATOM 2158 N N . THR A 1 289 ? -48.135 16.962 17.261 1.00 43.44 289 THR A N 1
ATOM 2159 C CA . THR A 1 289 ? -49.107 18.049 17.120 1.00 43.44 289 THR A CA 1
ATOM 2160 C C . THR A 1 289 ? -49.986 18.048 18.372 1.00 43.44 289 THR A C 1
ATOM 2162 O O . THR A 1 289 ? -50.833 17.172 18.550 1.00 43.44 289 THR A O 1
ATOM 2165 N N . VAL A 1 290 ? -49.769 19.010 19.267 1.00 42.09 290 VAL A N 1
ATOM 2166 C CA . VAL A 1 290 ? -50.582 19.186 20.475 1.00 42.09 290 VAL A CA 1
ATOM 2167 C C . VAL A 1 290 ? -52.002 19.574 20.058 1.00 42.09 290 VAL A C 1
ATOM 2169 O O . VAL A 1 290 ? -52.246 20.704 19.641 1.00 42.09 290 VAL A O 1
ATOM 2172 N N . ARG A 1 291 ? -52.961 18.646 20.166 1.00 45.44 291 ARG A N 1
ATOM 2173 C CA . ARG A 1 291 ? -54.389 18.987 20.118 1.00 45.44 291 ARG A CA 1
ATOM 2174 C C . ARG A 1 291 ? -54.837 19.374 21.522 1.00 45.44 291 ARG A C 1
ATOM 2176 O O . ARG A 1 291 ? -54.951 18.526 22.402 1.00 45.44 291 ARG A O 1
ATOM 2183 N N . LEU A 1 292 ? -55.075 20.666 21.727 1.00 35.50 292 LEU A N 1
ATOM 2184 C CA . LEU A 1 292 ? -55.718 21.174 22.934 1.00 35.50 292 LEU A CA 1
ATOM 2185 C C . LEU A 1 292 ? -57.202 20.799 22.878 1.00 35.50 292 LEU A C 1
ATOM 2187 O O . LEU A 1 292 ? -57.939 21.344 22.062 1.00 35.50 292 LEU A O 1
ATOM 2191 N N . GLN A 1 293 ? -57.650 19.881 23.734 1.00 41.16 293 GLN A N 1
ATOM 2192 C CA . GLN A 1 293 ? -59.077 19.629 23.927 1.00 41.16 293 GLN A CA 1
ATOM 2193 C C . GLN A 1 293 ? -59.511 20.265 25.248 1.00 41.16 293 GLN A C 1
ATOM 2195 O O . GLN A 1 293 ? -59.097 19.837 26.325 1.00 41.16 293 GLN A O 1
ATOM 2200 N N . LEU A 1 294 ? -60.302 21.337 25.158 1.00 37.91 294 LEU A N 1
ATOM 2201 C CA . LEU A 1 294 ? -60.864 22.008 26.329 1.00 37.91 294 LEU A CA 1
ATOM 2202 C C . LEU A 1 294 ? -61.936 21.114 26.986 1.00 37.91 294 LEU A C 1
ATOM 2204 O O . LEU A 1 294 ? -62.653 20.396 26.278 1.00 37.91 294 LEU A O 1
ATOM 2208 N N . PRO A 1 295 ? -62.099 21.159 28.322 1.00 37.56 295 PRO A N 1
ATOM 2209 C CA . PRO A 1 295 ? -63.186 20.465 28.995 1.00 37.56 295 PRO A CA 1
ATOM 2210 C C . PRO A 1 295 ? -64.498 21.190 28.686 1.00 37.56 295 PRO A C 1
ATOM 2212 O O . PRO A 1 295 ? -64.861 22.160 29.346 1.00 37.56 295 PRO A O 1
ATOM 2215 N N . GLY A 1 296 ? -65.174 20.737 27.632 1.00 48.69 296 GLY A N 1
ATOM 2216 C CA . GLY A 1 296 ? -66.440 21.313 27.186 1.00 48.69 296 GLY A CA 1
ATOM 2217 C C . GLY A 1 296 ? -66.702 21.192 25.688 1.00 48.69 296 GLY A C 1
ATOM 2218 O O . GLY A 1 296 ? -67.126 22.166 25.094 1.00 48.69 296 GLY A O 1
ATOM 2219 N N . GLY A 1 297 ? -66.434 20.035 25.076 1.00 39.03 297 GLY A N 1
ATOM 2220 C CA . GLY A 1 297 ? -67.161 19.551 23.892 1.00 39.03 297 GLY A CA 1
ATOM 2221 C C . GLY A 1 297 ? -67.198 20.368 22.591 1.00 39.03 297 GLY A C 1
ATOM 2222 O O . GLY A 1 297 ? -67.828 19.881 21.659 1.00 39.03 297 GLY A O 1
ATOM 2223 N N . GLU A 1 298 ? -66.551 21.526 22.461 1.00 34.78 298 GLU A N 1
ATOM 2224 C CA . GLU A 1 298 ? -66.517 22.268 21.193 1.00 34.78 298 GLU A CA 1
ATOM 2225 C C . GLU A 1 298 ? -65.096 22.363 20.633 1.00 34.78 298 GLU A C 1
ATOM 2227 O O . GLU A 1 298 ? -64.168 22.864 21.269 1.00 34.78 298 GLU A O 1
ATOM 2232 N N . SER A 1 299 ? -64.940 21.811 19.431 1.00 32.19 299 SER A N 1
ATOM 2233 C CA . SER A 1 299 ? -63.727 21.827 18.619 1.00 32.19 299 SER A CA 1
ATOM 2234 C C . SER A 1 299 ? -63.665 23.081 17.747 1.00 32.19 299 SER A C 1
ATOM 2236 O O . SER A 1 299 ? -64.648 23.395 17.073 1.00 32.19 299 SER A O 1
ATOM 2238 N N . ILE A 1 300 ? -62.485 23.701 17.670 1.00 37.81 300 ILE A N 1
ATOM 2239 C CA . ILE A 1 300 ? -62.013 24.411 16.471 1.00 37.81 300 ILE A CA 1
ATOM 2240 C C . ILE A 1 300 ? -60.724 23.726 16.026 1.00 37.81 300 ILE A C 1
ATOM 2242 O O . ILE A 1 300 ? -59.883 23.464 16.918 1.00 37.81 300 ILE A O 1
#

Radius of gyration: 29.05 Å; chains: 1; bounding box: 89×64×62 Å

Sequence (300 aa):
MTKNKWIWIFWATLFAGSSVVGQTGNRQSASQAGTLLVWEGSAGGSDYSGVFIRDYLETAGFVVDYRTSFPVSLTGYDAIFLSYGNSGANGSAKTVFTDTQANLVRIYLESGGKVYLEGGDAFGNDQSGNNILYGLFGLGSVTDGFTHPISSMSGQSGTVTQGMSFSSSGQTNNDFIDRYTVFGGSKAFVESGYGTVAVQYSGVYAQKTFAFSYALAELNDSGSSNRQAILANLVNFFELNAVLPDISVSPSSINISMFPGASDQRTLNISNVGGGTLNWDISSQDTQTVRLQLPGGESI

pLDDT: mean 84.78, std 22.28, range [23.59, 98.94]

Foldseek 3Di:
DDDDDDDDDDDDDDDDDPPPPDDDDDDDDDPAFFEEEQEELDVVFAQWCRVVLVVLCLVVFHHYDYDNDDDQAPPGHLAYEYTQGEAAPPRPRGHAQAPSNLVRVLVQLLQQYEYEYEYQQHCAPRVNPVCSSCVSQQFPHKHQFAQDFAAWKAFDPPDLRHPAIFRGWQHDGRGRRMATDGHQWDQGIAGPPGHRAWTWHQDPSSHTYIYGSGRLVGTDDDDCRHSSSSSVSSCVRSVGDHWDWDKDKPPPDDDDDDDPPDDDDDDIDIDTPINGDDDDDDDDDPPDPDDDDDPPPDDD